Protein AF-A0A2V3HUE5-F1 (afdb_monomer_lite)

Structure (mmCIF, N/CA/C/O backbone):
data_AF-A0A2V3HUE5-F1
#
_entry.id   AF-A0A2V3HUE5-F1
#
loop_
_atom_site.group_PDB
_atom_site.id
_atom_site.type_symbol
_atom_site.label_atom_id
_atom_site.label_alt_id
_atom_site.label_comp_id
_atom_site.label_asym_id
_atom_site.label_entity_id
_atom_site.label_seq_id
_atom_site.pdbx_PDB_ins_code
_atom_site.Cartn_x
_atom_site.Cartn_y
_atom_site.Cartn_z
_atom_site.occupancy
_atom_site.B_iso_or_equiv
_atom_site.auth_seq_id
_atom_site.auth_comp_id
_atom_site.auth_asym_id
_atom_site.auth_atom_id
_atom_site.pdbx_PDB_model_num
ATOM 1 N N . GLU A 1 1 ? 3.127 -24.998 -1.293 1.00 89.69 1 GLU A N 1
ATOM 2 C CA . GLU A 1 1 ? 2.025 -25.864 -1.780 1.00 89.69 1 GLU A CA 1
ATOM 3 C C . GLU A 1 1 ? 0.835 -25.972 -0.810 1.00 89.69 1 GLU A C 1
ATOM 5 O O . GLU A 1 1 ? -0.272 -25.673 -1.248 1.00 89.69 1 GLU A O 1
ATOM 10 N N . PRO A 1 2 ? 0.977 -26.335 0.488 1.00 95.50 2 PRO A N 1
ATOM 11 C CA . PRO A 1 2 ? -0.200 -26.574 1.336 1.00 95.50 2 PRO A CA 1
ATOM 12 C C . PRO A 1 2 ? -1.106 -25.348 1.530 1.00 95.50 2 PRO A C 1
ATOM 14 O O . PRO A 1 2 ? -2.318 -25.515 1.651 1.00 95.50 2 PRO A O 1
ATOM 17 N N . SER A 1 3 ? -0.536 -24.139 1.560 1.00 94.00 3 SER A N 1
ATOM 18 C CA . SER A 1 3 ? -1.304 -22.886 1.607 1.00 94.00 3 SER A CA 1
ATOM 19 C C . SER A 1 3 ? -1.941 -22.574 0.246 1.00 94.00 3 SER A C 1
ATOM 21 O O . SER A 1 3 ? -3.162 -22.628 0.115 1.00 94.00 3 SER A O 1
ATOM 23 N N . ALA A 1 4 ? -1.117 -22.389 -0.792 1.00 92.75 4 ALA A N 1
ATOM 24 C CA . ALA A 1 4 ? -1.554 -21.987 -2.134 1.00 92.75 4 ALA A CA 1
ATOM 25 C C . ALA A 1 4 ? -2.594 -22.909 -2.806 1.00 92.75 4 ALA A C 1
ATOM 27 O O . ALA A 1 4 ? -3.334 -22.466 -3.675 1.00 92.75 4 ALA A O 1
ATOM 28 N N . ARG A 1 5 ? -2.708 -24.184 -2.403 1.00 94.69 5 ARG A N 1
ATOM 29 C CA . ARG A 1 5 ? -3.747 -25.090 -2.937 1.00 94.69 5 ARG A CA 1
ATOM 30 C C . ARG A 1 5 ? -5.156 -24.853 -2.360 1.00 94.69 5 ARG A C 1
ATOM 32 O O . ARG A 1 5 ? -6.100 -25.494 -2.809 1.00 94.69 5 ARG A O 1
ATOM 39 N N . ARG A 1 6 ? -5.289 -24.047 -1.300 1.00 96.12 6 ARG A N 1
ATOM 40 C CA . ARG A 1 6 ? -6.559 -23.784 -0.580 1.00 96.12 6 ARG A CA 1
ATOM 41 C C . ARG A 1 6 ? -6.874 -22.303 -0.432 1.00 96.12 6 ARG A C 1
ATOM 43 O O . ARG A 1 6 ? -8.041 -21.956 -0.296 1.00 96.12 6 ARG A O 1
ATOM 50 N N . THR A 1 7 ? -5.847 -21.469 -0.451 1.00 94.75 7 THR A N 1
ATOM 51 C CA . THR A 1 7 ? -5.956 -20.019 -0.347 1.00 94.75 7 THR A CA 1
ATOM 52 C C . THR A 1 7 ? -5.401 -19.423 -1.635 1.00 94.75 7 THR A C 1
ATOM 54 O O . THR A 1 7 ? -4.320 -19.852 -2.041 1.00 94.75 7 THR A O 1
ATOM 57 N N . PRO A 1 8 ? -6.095 -18.481 -2.295 1.00 93.88 8 PRO A N 1
ATOM 58 C CA . PRO A 1 8 ? -5.522 -17.724 -3.403 1.00 93.88 8 PRO A CA 1
ATOM 59 C C . PRO A 1 8 ? -4.287 -16.939 -2.946 1.00 93.88 8 PRO A C 1
ATOM 61 O O . PRO A 1 8 ? -4.300 -16.348 -1.870 1.00 93.88 8 PRO A O 1
ATOM 64 N N . TRP A 1 9 ? -3.227 -16.947 -3.752 1.00 94.31 9 TRP A N 1
ATOM 65 C CA . TRP A 1 9 ? -2.041 -16.115 -3.542 1.00 94.31 9 TRP A CA 1
ATOM 66 C C . TRP A 1 9 ? -1.940 -15.136 -4.704 1.00 94.31 9 TRP A C 1
ATOM 68 O O . TRP A 1 9 ? -1.940 -15.558 -5.860 1.00 94.31 9 TRP A O 1
ATOM 78 N N . MET A 1 10 ? -1.875 -13.850 -4.372 1.00 95.12 10 MET A N 1
ATOM 79 C CA . MET A 1 10 ? -1.812 -12.739 -5.316 1.00 95.12 10 MET A CA 1
ATOM 80 C C . MET A 1 10 ? -0.442 -12.089 -5.147 1.00 95.12 10 MET A C 1
ATOM 82 O O . MET A 1 10 ? -0.049 -11.793 -4.020 1.00 95.12 10 MET A O 1
ATOM 86 N N . PHE A 1 11 ? 0.302 -11.932 -6.238 1.00 95.12 11 PHE A N 1
ATOM 87 C CA . PHE A 1 11 ? 1.704 -11.517 -6.204 1.00 95.12 11 PHE A CA 1
ATOM 88 C C . PHE A 1 11 ? 1.891 -10.165 -6.888 1.00 95.12 11 PHE A C 1
ATOM 90 O O . PHE A 1 11 ? 1.391 -9.982 -7.997 1.00 95.12 11 PHE A O 1
ATOM 97 N N . ALA A 1 12 ? 2.656 -9.269 -6.270 1.00 96.06 12 ALA A N 1
ATOM 98 C CA . ALA A 1 12 ? 3.269 -8.121 -6.934 1.00 96.06 12 ALA A CA 1
ATOM 99 C C . ALA A 1 12 ? 4.736 -8.478 -7.233 1.00 96.06 12 ALA A C 1
ATOM 101 O O . ALA A 1 12 ? 5.371 -9.098 -6.376 1.00 96.06 12 ALA A O 1
ATOM 102 N N . PRO A 1 13 ? 5.273 -8.166 -8.423 1.00 97.19 13 PRO A N 1
ATOM 103 C CA . PRO A 1 13 ? 6.677 -8.425 -8.721 1.00 97.19 13 PRO A CA 1
ATOM 104 C C . PRO A 1 13 ? 7.576 -7.428 -7.978 1.00 97.19 13 PRO A C 1
ATOM 106 O O . PRO A 1 13 ? 7.261 -6.237 -7.911 1.00 97.19 13 PRO A O 1
ATOM 109 N N . GLY A 1 14 ? 8.704 -7.908 -7.467 1.00 97.94 14 GLY A N 1
ATOM 110 C CA . GLY A 1 14 ? 9.772 -7.104 -6.897 1.00 97.94 14 GLY A CA 1
ATOM 111 C C . GLY A 1 14 ? 11.089 -7.256 -7.650 1.00 97.94 14 GLY A C 1
ATOM 112 O O . GLY A 1 14 ? 11.206 -7.989 -8.632 1.00 97.94 14 GLY A O 1
ATOM 113 N N . ASN A 1 15 ? 12.117 -6.558 -7.170 1.00 97.62 15 ASN A N 1
ATOM 114 C CA . ASN A 1 15 ? 13.428 -6.514 -7.823 1.00 97.62 15 ASN A CA 1
ATOM 115 C C . ASN A 1 15 ? 14.130 -7.887 -7.902 1.00 97.62 15 ASN A C 1
ATOM 117 O O . ASN A 1 15 ? 15.053 -8.060 -8.689 1.00 97.62 15 ASN A O 1
ATOM 121 N N . HIS A 1 16 ? 13.725 -8.862 -7.081 1.00 97.19 16 HIS A N 1
ATOM 122 C CA . HIS A 1 16 ? 14.283 -10.219 -7.108 1.00 97.19 16 HIS A CA 1
ATOM 123 C C . HIS A 1 16 ? 13.587 -11.151 -8.106 1.00 97.19 16 HIS A C 1
ATOM 125 O O . HIS A 1 16 ? 14.118 -12.224 -8.392 1.00 97.19 16 HIS A O 1
ATOM 131 N N . GLU A 1 17 ? 12.443 -10.748 -8.660 1.00 97.75 17 GLU A N 1
ATOM 132 C CA . GLU A 1 17 ? 11.797 -11.454 -9.765 1.00 97.75 17 GLU A CA 1
ATOM 133 C C . GLU A 1 17 ? 12.455 -11.132 -11.117 1.00 97.75 17 GLU A C 1
ATOM 135 O O . GLU A 1 17 ? 12.264 -11.888 -12.069 1.00 97.75 17 GLU A O 1
ATOM 140 N N . GLU A 1 18 ? 13.252 -10.060 -11.203 1.00 97.19 18 GLU A N 1
ATOM 141 C CA . GLU A 1 18 ? 14.102 -9.767 -12.358 1.00 97.19 18 GLU A CA 1
ATOM 142 C C . GLU A 1 18 ? 15.398 -10.593 -12.295 1.00 97.19 18 GLU A C 1
ATOM 144 O O . GLU A 1 18 ? 16.420 -10.203 -11.725 1.00 97.19 18 GLU A O 1
ATOM 149 N N . GLU A 1 19 ? 15.373 -11.786 -12.884 1.00 96.06 19 GLU A N 1
ATOM 150 C CA . GLU A 1 19 ? 16.517 -12.693 -12.878 1.00 96.06 19 GLU A CA 1
ATOM 151 C C . GLU A 1 19 ? 17.537 -12.300 -13.963 1.00 96.06 19 GLU A C 1
ATOM 153 O O . GLU A 1 19 ? 17.197 -12.160 -15.135 1.00 96.06 19 GLU A O 1
ATOM 158 N N . ALA A 1 20 ? 18.825 -12.205 -13.614 1.00 93.06 20 ALA A N 1
ATOM 159 C CA . ALA A 1 20 ? 19.876 -11.625 -14.470 1.00 93.06 20 ALA A CA 1
ATOM 160 C C . ALA A 1 20 ? 19.972 -12.158 -15.921 1.00 93.06 20 ALA A C 1
ATOM 162 O O . ALA A 1 20 ? 20.460 -11.453 -16.802 1.00 93.06 20 ALA A O 1
ATOM 163 N N . LEU A 1 21 ? 19.562 -13.405 -16.180 1.00 94.50 21 LEU A N 1
ATOM 164 C CA . LEU A 1 21 ? 19.580 -14.012 -17.521 1.00 94.50 21 LEU A CA 1
ATOM 165 C C . LEU A 1 21 ? 18.192 -14.170 -18.148 1.00 94.50 21 LEU A C 1
ATOM 167 O O . LEU A 1 21 ? 18.100 -14.479 -19.337 1.00 94.50 21 LEU A O 1
ATOM 171 N N . TRP A 1 22 ? 17.130 -14.022 -17.360 1.00 95.12 22 TRP A N 1
ATOM 172 C CA . TRP A 1 22 ? 15.775 -14.432 -17.732 1.00 95.12 22 TRP A CA 1
ATOM 173 C C . TRP A 1 22 ? 14.726 -13.337 -17.516 1.00 95.12 22 TRP A C 1
ATOM 175 O O . TRP A 1 22 ? 13.567 -13.543 -17.873 1.00 95.12 22 TRP A O 1
ATOM 185 N N . GLY A 1 23 ? 15.121 -12.175 -16.986 1.00 96.25 23 GLY A N 1
ATOM 186 C CA . GLY A 1 23 ? 14.202 -11.115 -16.593 1.00 96.25 23 GLY A CA 1
ATOM 187 C C . GLY A 1 23 ? 13.094 -11.681 -15.710 1.00 96.25 23 GLY A C 1
ATOM 188 O O . GLY A 1 23 ? 13.344 -12.526 -14.854 1.00 96.25 23 GLY A O 1
ATOM 189 N N . PHE A 1 24 ? 11.855 -11.292 -15.995 1.00 97.38 24 PHE A N 1
ATOM 190 C CA . PHE A 1 24 ? 10.674 -11.743 -15.262 1.00 97.38 24 PHE A CA 1
ATOM 191 C C . PHE A 1 24 ? 10.076 -13.073 -15.755 1.00 97.38 24 PHE A C 1
ATOM 193 O O . PHE A 1 24 ? 8.989 -13.458 -15.317 1.00 97.38 24 PHE A O 1
ATOM 200 N N . ALA A 1 25 ? 10.764 -13.830 -16.619 1.00 96.88 25 ALA A N 1
ATOM 201 C CA . ALA A 1 25 ? 10.190 -15.030 -17.236 1.00 96.88 25 ALA A CA 1
ATOM 202 C C . ALA A 1 25 ? 9.703 -16.071 -16.210 1.00 96.88 25 ALA A C 1
ATOM 204 O O . ALA A 1 25 ? 8.687 -16.736 -16.427 1.00 96.88 25 ALA A O 1
ATOM 205 N N . ALA A 1 26 ? 10.401 -16.222 -15.079 1.00 96.88 26 ALA A N 1
ATOM 206 C CA . ALA A 1 26 ? 9.977 -17.121 -14.011 1.00 96.88 26 ALA A CA 1
ATOM 207 C C . ALA A 1 26 ? 8.678 -16.652 -13.335 1.00 96.88 26 ALA A C 1
ATOM 209 O O . ALA A 1 26 ? 7.807 -17.485 -13.071 1.00 96.88 26 ALA A O 1
ATOM 210 N N . TYR A 1 27 ? 8.537 -15.347 -13.089 1.00 96.38 27 TYR A N 1
ATOM 211 C CA . TYR A 1 27 ? 7.326 -14.750 -12.526 1.00 96.38 27 TYR A CA 1
ATOM 212 C C . TYR A 1 27 ? 6.134 -14.970 -13.466 1.00 96.38 27 TYR A C 1
ATOM 214 O O . TYR A 1 27 ? 5.129 -15.565 -13.068 1.00 96.38 27 TYR A O 1
ATOM 222 N N . GLU A 1 28 ? 6.295 -14.605 -14.739 1.00 94.62 28 GLU A N 1
ATOM 223 C CA . GLU A 1 28 ? 5.257 -14.723 -15.769 1.00 94.62 28 GLU A CA 1
ATOM 224 C C . GLU A 1 28 ? 4.809 -16.173 -15.997 1.00 94.62 28 GLU A C 1
ATOM 226 O O . GLU A 1 28 ? 3.627 -16.444 -16.210 1.00 94.62 28 GLU A O 1
ATOM 231 N N . ALA A 1 29 ? 5.738 -17.131 -15.933 1.00 95.38 29 ALA A N 1
ATOM 232 C CA . ALA A 1 29 ? 5.436 -18.538 -16.186 1.00 95.38 29 ALA A CA 1
ATOM 233 C C . ALA A 1 29 ? 4.766 -19.257 -15.003 1.00 95.38 29 ALA A C 1
ATOM 235 O O . ALA A 1 29 ? 4.147 -20.307 -15.199 1.00 95.38 29 ALA A O 1
ATOM 236 N N . ARG A 1 30 ? 4.940 -18.766 -13.769 1.00 94.62 30 ARG A N 1
ATOM 237 C CA . ARG A 1 30 ? 4.568 -19.507 -12.547 1.00 94.62 30 ARG A CA 1
ATOM 238 C C . ARG A 1 30 ? 3.355 -18.940 -11.835 1.00 94.62 30 ARG A C 1
ATOM 240 O O . ARG A 1 30 ? 2.635 -19.712 -11.197 1.00 94.62 30 ARG A O 1
ATOM 247 N N . PHE A 1 31 ? 3.140 -17.632 -11.906 1.00 92.12 31 PHE A N 1
ATOM 248 C CA . PHE A 1 31 ? 2.098 -16.974 -11.133 1.00 92.12 31 PHE A CA 1
ATOM 249 C C . PHE A 1 31 ? 0.913 -16.606 -12.015 1.00 92.12 31 PHE A C 1
ATOM 251 O O . PHE A 1 31 ? 1.038 -15.983 -13.063 1.00 92.12 31 PHE A O 1
ATOM 258 N N . SER A 1 32 ? -0.270 -17.038 -11.584 1.00 89.56 32 SER A N 1
ATOM 259 C CA . SER A 1 32 ? -1.527 -16.616 -12.192 1.00 89.56 32 SER A CA 1
ATOM 260 C C . SER A 1 32 ? -1.984 -15.306 -11.568 1.00 89.56 32 SER A C 1
ATOM 262 O O . SER A 1 32 ? -1.762 -15.066 -10.382 1.00 89.56 32 SER A O 1
ATOM 264 N N . ARG A 1 33 ? -2.686 -14.500 -12.358 1.00 88.75 33 ARG A N 1
ATOM 265 C CA . ARG A 1 33 ? -3.284 -13.238 -11.928 1.00 88.75 33 ARG A CA 1
ATOM 266 C C . ARG A 1 33 ? -4.721 -13.127 -12.448 1.00 88.75 33 ARG A C 1
ATOM 268 O O . ARG A 1 33 ? -5.059 -13.798 -13.427 1.00 88.75 33 ARG A O 1
ATOM 275 N N . PRO A 1 34 ? -5.562 -12.290 -11.832 1.00 87.25 34 PRO A N 1
ATOM 276 C CA . PRO A 1 34 ? -6.828 -11.876 -12.408 1.00 87.25 34 PRO A CA 1
ATOM 277 C C . PRO A 1 34 ? -6.567 -11.135 -13.715 1.00 87.25 34 PRO A C 1
ATOM 279 O O . PRO A 1 34 ? -5.635 -10.332 -13.813 1.00 87.25 34 PRO A O 1
ATOM 282 N N . ASP A 1 35 ? -7.419 -11.374 -14.704 1.00 71.81 35 ASP A N 1
ATOM 283 C CA . ASP A 1 35 ? -7.493 -10.509 -15.874 1.00 71.81 35 ASP A CA 1
ATOM 284 C C . ASP A 1 35 ? -8.260 -9.239 -15.473 1.00 71.81 35 ASP A C 1
ATOM 286 O O . ASP A 1 35 ? -9.458 -9.104 -15.707 1.00 71.81 35 ASP A O 1
ATOM 290 N N . GLY A 1 36 ? -7.582 -8.352 -14.739 1.00 65.44 36 GLY A N 1
ATOM 291 C CA . GLY A 1 36 ? -8.106 -7.064 -14.270 1.00 65.44 36 GLY A CA 1
ATOM 292 C C . GLY A 1 36 ? -8.103 -5.996 -15.365 1.00 65.44 36 GLY A C 1
ATOM 293 O O . GLY A 1 36 ? -7.812 -4.842 -15.089 1.00 65.44 36 GLY A O 1
ATOM 294 N N . GLY A 1 37 ? -8.281 -6.391 -16.631 1.00 73.19 37 GLY A N 1
ATOM 2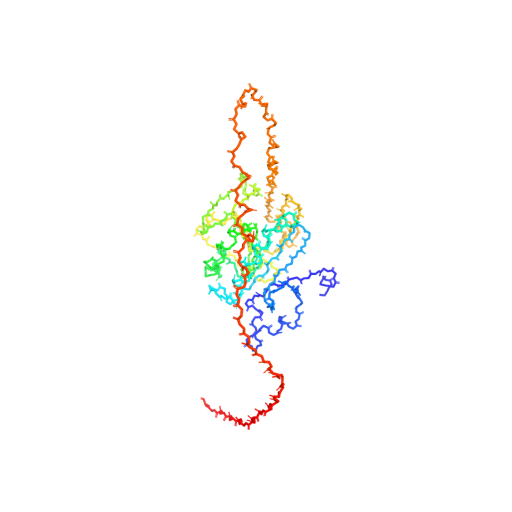95 C CA . GLY A 1 37 ? -8.318 -5.486 -17.785 1.00 73.19 37 GLY A CA 1
ATOM 296 C C . GLY A 1 37 ? -6.988 -4.821 -18.163 1.00 73.19 37 GLY A C 1
ATOM 297 O O . GLY A 1 37 ? -6.903 -4.235 -19.237 1.00 73.19 37 GLY A O 1
ATOM 298 N N . SER A 1 38 ? -5.937 -4.950 -17.345 1.00 88.81 38 SER A N 1
ATOM 299 C CA . SER A 1 38 ? -4.650 -4.272 -17.557 1.00 88.81 38 SER A CA 1
ATOM 300 C C . SER A 1 38 ? -3.871 -4.747 -18.784 1.00 88.81 38 SER A C 1
ATOM 302 O O . SER A 1 38 ? -2.957 -4.066 -19.241 1.00 88.81 38 SER A O 1
ATOM 304 N N . GLY A 1 39 ? -4.134 -5.968 -19.264 1.00 87.31 39 GLY A N 1
ATOM 305 C CA . GLY A 1 39 ? -3.330 -6.618 -20.303 1.00 87.31 39 GLY A CA 1
ATOM 306 C C . GLY A 1 39 ? -1.878 -6.940 -19.900 1.00 87.31 39 GLY A C 1
ATOM 307 O O . GLY A 1 39 ? -1.197 -7.639 -20.645 1.00 87.31 39 GLY A O 1
ATOM 308 N N . SER A 1 40 ? -1.412 -6.530 -18.713 1.00 92.88 40 SER A N 1
ATOM 309 C CA . SER A 1 40 ? -0.008 -6.626 -18.277 1.00 92.88 40 SER A CA 1
ATOM 310 C C . SER A 1 40 ? 0.220 -7.695 -17.212 1.00 92.88 40 SER A C 1
ATOM 312 O O . SER A 1 40 ? -0.497 -7.686 -16.215 1.00 92.88 40 SER A O 1
ATOM 314 N N . PRO A 1 41 ? 1.228 -8.579 -17.338 1.00 93.00 41 PRO A N 1
ATOM 315 C CA . PRO A 1 41 ? 1.536 -9.571 -16.309 1.00 93.00 41 PRO A CA 1
ATOM 316 C C . PRO A 1 41 ? 1.903 -8.973 -14.945 1.00 93.00 41 PRO A C 1
ATOM 318 O O . PRO A 1 41 ? 1.804 -9.687 -13.953 1.00 93.00 41 PRO A O 1
ATOM 321 N N . PHE A 1 42 ? 2.271 -7.692 -14.878 1.00 95.88 42 PHE A N 1
ATOM 322 C CA . PHE A 1 42 ? 2.938 -7.096 -13.717 1.00 95.88 42 PHE A CA 1
ATOM 323 C C . PHE A 1 42 ? 2.048 -6.211 -12.840 1.00 95.88 42 PHE A C 1
ATOM 325 O O . PHE A 1 42 ? 2.400 -5.950 -11.692 1.00 95.88 42 PHE A O 1
ATOM 332 N N . TRP A 1 43 ? 0.901 -5.762 -13.351 1.00 96.62 43 TRP A N 1
ATOM 333 C CA . TRP A 1 43 ? -0.064 -4.952 -12.605 1.00 96.62 43 TRP A CA 1
ATOM 334 C C . TRP A 1 43 ? -1.492 -5.366 -12.951 1.00 96.62 43 TRP A C 1
ATOM 336 O O . TRP A 1 43 ? -1.792 -5.743 -14.086 1.00 96.62 43 TRP A O 1
ATOM 346 N N . TYR A 1 44 ? -2.368 -5.376 -11.954 1.00 97.44 44 TYR A N 1
ATOM 347 C CA . TYR A 1 44 ? -3.744 -5.866 -12.069 1.00 97.44 44 TYR A CA 1
ATOM 348 C C . TYR A 1 44 ? -4.572 -5.432 -10.858 1.00 97.44 44 TYR A C 1
ATOM 350 O O . TYR A 1 44 ? -4.029 -5.064 -9.819 1.00 97.44 44 TYR A O 1
ATOM 358 N N . SER A 1 45 ? -5.892 -5.555 -10.959 1.00 97.56 45 SER A N 1
ATOM 359 C CA . SER A 1 45 ? -6.814 -5.346 -9.846 1.00 97.56 45 SER A CA 1
ATOM 360 C C . SER A 1 45 ? -7.720 -6.555 -9.620 1.00 97.56 45 SER A C 1
ATOM 362 O O . SER A 1 45 ? -7.843 -7.446 -10.468 1.00 97.56 45 SER A O 1
ATOM 364 N N . PHE A 1 46 ? -8.332 -6.616 -8.440 1.00 96.44 46 PHE A N 1
ATOM 365 C CA . PHE A 1 46 ? -9.409 -7.550 -8.128 1.00 96.44 46 PHE A CA 1
ATOM 366 C C . PHE A 1 46 ? -10.220 -7.082 -6.923 1.00 96.44 46 PHE A C 1
ATOM 368 O O . PHE A 1 46 ? -9.732 -6.357 -6.057 1.00 96.44 46 PHE A O 1
ATOM 375 N N . HIS A 1 47 ? -11.450 -7.579 -6.821 1.00 96.19 47 HIS A N 1
ATOM 376 C CA . HIS A 1 47 ? -12.280 -7.379 -5.640 1.00 96.19 47 HIS A CA 1
ATOM 377 C C . HIS A 1 47 ? -12.282 -8.621 -4.752 1.00 96.19 47 HIS A C 1
ATOM 379 O O . HIS A 1 47 ? -12.399 -9.754 -5.231 1.00 96.19 47 HIS A O 1
ATOM 385 N N . HIS A 1 48 ? -12.232 -8.412 -3.441 1.00 95.88 48 HIS A N 1
ATOM 386 C CA . HIS A 1 48 ? -12.498 -9.448 -2.453 1.00 95.88 48 HIS A CA 1
ATOM 387 C C . HIS A 1 48 ? -13.327 -8.870 -1.306 1.00 95.88 48 HIS A C 1
ATOM 389 O O . HIS A 1 48 ? -12.853 -8.046 -0.526 1.00 95.88 48 HIS A O 1
ATOM 395 N N . GLY A 1 49 ? -14.592 -9.291 -1.211 1.00 96.31 49 GLY A N 1
ATOM 396 C CA . GLY A 1 49 ? -15.515 -8.759 -0.209 1.00 96.31 49 GLY A CA 1
ATOM 397 C C . GLY A 1 49 ? -15.664 -7.233 -0.335 1.00 96.31 49 GLY A C 1
ATOM 398 O O . GLY A 1 49 ? -15.976 -6.761 -1.427 1.00 96.31 49 GLY A O 1
ATOM 399 N N . PRO A 1 50 ? -15.463 -6.450 0.740 1.00 97.31 50 PRO A N 1
ATOM 400 C CA . PRO A 1 50 ? -15.608 -4.994 0.720 1.00 97.31 50 PRO A CA 1
ATOM 401 C C . PRO A 1 50 ? -14.379 -4.248 0.165 1.00 97.31 50 PRO A C 1
ATOM 403 O O . PRO A 1 50 ? -14.334 -3.023 0.272 1.00 97.31 50 PRO A O 1
ATOM 406 N N . VAL A 1 51 ? -13.386 -4.952 -0.387 1.00 98.38 51 VAL A N 1
ATOM 407 C CA . VAL A 1 51 ? -12.099 -4.366 -0.782 1.00 98.38 51 VAL A CA 1
ATOM 408 C C . VAL A 1 51 ? -11.859 -4.497 -2.282 1.00 98.38 51 VAL A C 1
ATOM 410 O O . VAL A 1 51 ? -12.030 -5.578 -2.851 1.00 98.38 51 VAL A O 1
ATOM 413 N N . THR A 1 52 ? -11.408 -3.409 -2.897 1.00 98.25 52 THR A N 1
ATOM 414 C CA . THR A 1 52 ? -10.734 -3.386 -4.196 1.00 98.25 52 THR A CA 1
ATOM 415 C C . THR A 1 52 ? -9.231 -3.347 -3.960 1.00 98.25 52 THR A C 1
ATOM 417 O O . THR A 1 52 ? -8.718 -2.405 -3.358 1.00 98.25 52 THR A O 1
ATOM 420 N N . PHE A 1 53 ? -8.530 -4.376 -4.423 1.00 98.38 53 PHE A N 1
ATOM 421 C CA . PHE A 1 53 ? -7.075 -4.444 -4.415 1.00 98.38 53 PHE A CA 1
ATOM 422 C C . PHE A 1 53 ? -6.538 -4.063 -5.789 1.00 98.38 53 PHE A C 1
ATOM 424 O O . PHE A 1 53 ? -7.039 -4.555 -6.801 1.00 98.38 53 PHE A O 1
ATOM 431 N N . ILE A 1 54 ? -5.501 -3.234 -5.817 1.00 98.50 54 ILE A N 1
ATOM 432 C CA . ILE A 1 54 ? -4.800 -2.817 -7.033 1.00 98.50 54 ILE A CA 1
ATOM 433 C C . ILE A 1 54 ? -3.310 -3.075 -6.815 1.00 98.50 54 ILE A C 1
ATOM 435 O O . ILE A 1 54 ? -2.684 -2.459 -5.959 1.00 98.50 54 ILE A O 1
ATOM 439 N N . SER A 1 55 ? -2.745 -4.016 -7.563 1.00 98.06 55 SER A N 1
ATOM 440 C CA . SER A 1 55 ? -1.318 -4.330 -7.547 1.00 98.06 55 SER A CA 1
ATOM 441 C C . SER A 1 55 ? -0.613 -3.564 -8.658 1.00 98.06 55 SER A C 1
ATOM 443 O O . SER A 1 55 ? -1.002 -3.685 -9.820 1.00 98.06 55 SER A O 1
ATOM 445 N N . ILE A 1 56 ? 0.452 -2.847 -8.308 1.00 98.25 56 ILE A N 1
ATOM 446 C CA . ILE A 1 56 ? 1.358 -2.160 -9.237 1.00 98.25 56 ILE A CA 1
ATOM 447 C C . ILE A 1 56 ? 2.757 -2.793 -9.185 1.00 98.25 56 ILE A C 1
ATOM 449 O O . ILE A 1 56 ? 3.074 -3.559 -8.273 1.00 98.25 56 ILE A O 1
ATOM 453 N N . SER A 1 57 ? 3.604 -2.470 -10.157 1.00 98.00 57 SER A N 1
ATOM 454 C CA . SER A 1 57 ? 5.009 -2.865 -10.209 1.00 98.00 57 SER A CA 1
ATOM 455 C C . SER A 1 57 ? 5.928 -1.655 -10.059 1.00 98.00 57 SER A C 1
ATOM 457 O O . SER A 1 57 ? 5.928 -0.750 -10.892 1.00 98.00 57 SER A O 1
ATOM 459 N N . SER A 1 58 ? 6.785 -1.700 -9.037 1.00 98.12 58 SER A N 1
ATOM 460 C CA . SER A 1 58 ? 7.885 -0.747 -8.823 1.00 98.12 58 SER A CA 1
ATOM 461 C C . SER A 1 58 ? 9.141 -1.052 -9.651 1.00 98.12 58 SER A C 1
ATOM 463 O O . SER A 1 58 ? 10.166 -0.393 -9.485 1.00 98.12 58 SER A O 1
ATOM 465 N N . GLU A 1 59 ? 9.088 -2.075 -10.507 1.00 97.81 59 GLU A N 1
ATOM 466 C CA . GLU A 1 59 ? 10.209 -2.509 -11.355 1.00 97.81 59 GLU A CA 1
ATOM 467 C C . GLU A 1 59 ? 9.984 -2.181 -12.840 1.00 97.81 59 GLU A C 1
ATOM 469 O O . GLU A 1 59 ? 10.843 -2.436 -13.677 1.00 97.81 59 GLU A O 1
ATOM 474 N N . HIS A 1 60 ? 8.823 -1.616 -13.172 1.00 97.38 60 HIS A N 1
ATOM 475 C CA . HIS A 1 60 ? 8.450 -1.200 -14.522 1.00 97.38 60 HIS A CA 1
ATOM 476 C C . HIS A 1 60 ? 8.151 0.298 -14.544 1.00 97.38 60 HIS A C 1
ATOM 478 O O . HIS A 1 60 ? 7.953 0.908 -13.497 1.00 97.38 60 HIS A O 1
ATOM 484 N N . GLU A 1 61 ? 8.104 0.898 -15.735 1.00 96.31 61 GLU A N 1
ATOM 485 C CA . GLU A 1 61 ? 7.872 2.336 -15.879 1.00 96.31 61 GLU A CA 1
ATOM 486 C C . GLU A 1 61 ? 6.567 2.782 -15.200 1.00 96.31 61 GLU A C 1
ATOM 488 O O . GLU A 1 61 ? 5.504 2.191 -15.394 1.00 96.31 61 GLU A O 1
ATOM 493 N N . TYR A 1 62 ? 6.674 3.847 -14.409 1.00 95.38 62 TYR A N 1
ATOM 494 C CA . TYR A 1 62 ? 5.575 4.542 -13.732 1.00 95.38 62 TYR A CA 1
ATOM 495 C C . TYR A 1 62 ? 5.636 6.055 -13.988 1.00 95.38 62 TYR A C 1
ATOM 497 O O . TYR A 1 62 ? 5.089 6.845 -13.230 1.00 95.38 62 TYR A O 1
ATOM 505 N N . THR A 1 63 ? 6.327 6.482 -15.047 1.00 93.38 63 THR A N 1
ATOM 506 C CA . THR A 1 63 ? 6.387 7.888 -15.464 1.00 93.38 63 THR A CA 1
ATOM 507 C C . THR A 1 63 ? 5.098 8.321 -16.161 1.00 93.38 63 THR A C 1
ATOM 509 O O . THR A 1 63 ? 4.341 7.480 -16.655 1.00 93.38 63 THR A O 1
ATOM 512 N N . ASP A 1 64 ? 4.880 9.631 -16.273 1.00 91.56 64 ASP A N 1
ATOM 513 C CA . ASP A 1 64 ? 3.782 10.210 -17.055 1.00 91.56 64 ASP A CA 1
ATOM 514 C C . ASP A 1 64 ? 3.706 9.609 -18.469 1.00 91.56 64 ASP A C 1
ATOM 516 O O . ASP A 1 64 ? 4.700 9.564 -19.198 1.00 91.56 64 ASP A O 1
ATOM 520 N N . GLY A 1 65 ? 2.516 9.133 -18.848 1.00 93.25 65 GLY A N 1
ATOM 521 C CA . GLY A 1 65 ? 2.259 8.472 -20.134 1.00 93.25 65 GLY A CA 1
ATOM 522 C C . GLY A 1 65 ? 2.730 7.015 -20.227 1.00 93.25 65 GLY A C 1
ATOM 523 O O . GLY A 1 65 ? 2.633 6.410 -21.293 1.00 93.25 65 GLY A O 1
ATOM 524 N N . SER A 1 66 ? 3.262 6.434 -19.145 1.00 97.31 66 SER A N 1
ATOM 525 C CA . SER A 1 66 ? 3.544 4.996 -19.109 1.00 97.31 66 SER A CA 1
ATOM 526 C C . SER A 1 66 ? 2.235 4.191 -19.080 1.00 97.31 66 SER A C 1
ATOM 528 O O . SER A 1 66 ? 1.277 4.604 -18.417 1.00 97.31 66 SER A O 1
ATOM 530 N N . PRO A 1 67 ? 2.186 3.002 -19.715 1.00 97.19 67 PRO A N 1
ATOM 531 C CA . PRO A 1 67 ? 0.985 2.164 -19.712 1.00 97.19 67 PRO A CA 1
ATOM 532 C C . PRO A 1 67 ? 0.477 1.815 -18.310 1.00 97.19 67 PRO A C 1
ATOM 534 O O . PRO A 1 67 ? -0.723 1.662 -18.104 1.00 97.19 67 PRO A O 1
ATOM 537 N N . GLN A 1 68 ? 1.386 1.674 -17.343 1.00 97.44 68 GLN A N 1
ATOM 538 C CA . GLN A 1 68 ? 1.033 1.395 -15.956 1.00 97.44 68 GLN A CA 1
ATOM 539 C C . GLN A 1 68 ? 0.382 2.603 -15.280 1.00 97.44 68 GLN A C 1
ATOM 541 O O . GLN A 1 68 ? -0.624 2.423 -14.601 1.00 97.44 68 GLN A O 1
ATOM 546 N N . LEU A 1 69 ? 0.940 3.809 -15.438 1.00 97.69 69 LEU A N 1
ATOM 547 C CA . LEU A 1 69 ? 0.413 4.991 -14.756 1.00 97.69 69 LEU A CA 1
ATOM 548 C C . LEU A 1 69 ? -0.955 5.400 -15.318 1.00 97.69 69 LEU A C 1
ATOM 550 O O . LEU A 1 69 ? -1.859 5.705 -14.544 1.00 97.69 69 LEU A O 1
ATOM 554 N N . GLU A 1 70 ? -1.131 5.332 -16.642 1.00 97.00 70 GLU A N 1
ATOM 555 C CA . GLU A 1 70 ? -2.428 5.570 -17.294 1.00 97.00 70 GLU A CA 1
ATOM 556 C C . GLU A 1 70 ? -3.482 4.560 -16.822 1.00 97.00 70 GLU A C 1
ATOM 558 O O . GLU A 1 70 ? -4.574 4.944 -16.406 1.00 97.00 70 GLU A O 1
ATOM 563 N N . TRP A 1 71 ? -3.133 3.268 -16.808 1.00 97.81 71 TRP A N 1
ATOM 564 C CA . TRP A 1 71 ? -4.024 2.226 -16.296 1.00 97.81 71 TRP A CA 1
ATOM 565 C C . TRP A 1 71 ? -4.355 2.419 -14.811 1.00 97.81 71 TRP A C 1
ATOM 567 O O . TRP A 1 71 ? -5.499 2.217 -14.410 1.00 97.81 71 TRP A O 1
ATOM 577 N N . LEU A 1 72 ? -3.378 2.809 -13.988 1.00 98.19 72 LEU A N 1
ATOM 578 C CA . LEU A 1 72 ? -3.575 3.005 -12.554 1.00 98.19 72 LEU A CA 1
ATOM 579 C C . LEU A 1 72 ? -4.579 4.128 -12.271 1.00 98.19 72 LEU A C 1
ATOM 581 O O . LEU A 1 72 ? -5.441 3.953 -11.413 1.00 98.19 72 LEU A O 1
ATOM 585 N N . ASP A 1 73 ? -4.491 5.254 -12.984 1.00 98.25 73 ASP A N 1
ATOM 586 C CA . ASP A 1 73 ? -5.444 6.364 -12.851 1.00 98.25 73 ASP A CA 1
ATOM 587 C C . ASP A 1 73 ? -6.876 5.918 -13.199 1.00 98.25 73 ASP A C 1
ATOM 589 O O . ASP A 1 73 ? -7.815 6.131 -12.425 1.00 98.25 73 ASP A O 1
ATOM 593 N N . GLU A 1 74 ? -7.044 5.209 -14.320 1.00 97.56 74 GLU A N 1
ATOM 594 C CA . GLU A 1 74 ? -8.342 4.664 -14.741 1.00 97.56 74 GLU A CA 1
ATOM 595 C C . GLU A 1 74 ? -8.907 3.658 -13.728 1.00 97.56 74 GLU A C 1
ATOM 597 O O . GLU A 1 74 ? -10.078 3.741 -13.340 1.00 97.56 74 GLU A O 1
ATOM 602 N N . GLU A 1 75 ? -8.081 2.725 -13.261 1.00 98.06 75 GLU A N 1
ATOM 603 C CA . GLU A 1 75 ? -8.492 1.680 -12.325 1.00 98.06 75 GLU A CA 1
ATOM 604 C C . GLU A 1 75 ? -8.856 2.260 -10.953 1.00 98.06 75 GLU A C 1
ATOM 606 O O . GLU A 1 75 ? -9.848 1.857 -10.340 1.00 98.06 75 GLU A O 1
ATOM 611 N N . LEU A 1 76 ? -8.111 3.261 -10.479 1.00 98.56 76 LEU A N 1
ATOM 612 C CA . LEU A 1 76 ? -8.428 3.982 -9.249 1.00 98.56 76 LEU A CA 1
ATOM 613 C C . LEU A 1 76 ? -9.739 4.766 -9.366 1.00 98.56 76 LEU A C 1
ATOM 615 O O . LEU A 1 76 ? -10.541 4.753 -8.426 1.00 98.56 76 LEU A O 1
ATOM 619 N N . ALA A 1 77 ? -10.010 5.384 -10.518 1.00 98.38 77 ALA A N 1
ATOM 620 C CA . ALA A 1 77 ? -11.282 6.054 -10.772 1.00 98.38 77 ALA A CA 1
ATOM 621 C C . ALA A 1 77 ? -12.463 5.068 -10.721 1.00 98.38 77 ALA A C 1
ATOM 623 O O . ALA A 1 77 ? -13.497 5.359 -10.104 1.00 98.38 77 ALA A O 1
ATOM 624 N N . LEU A 1 78 ? -12.308 3.880 -11.318 1.00 97.50 78 LEU A N 1
ATOM 625 C CA . LEU A 1 78 ? -13.299 2.801 -11.257 1.00 97.50 78 LEU A CA 1
ATOM 626 C C . LEU A 1 78 ? -13.495 2.295 -9.823 1.00 97.50 78 LEU A C 1
ATOM 628 O O . LEU A 1 78 ? -14.635 2.170 -9.361 1.00 97.50 78 LEU A O 1
ATOM 632 N N . ALA A 1 79 ? -12.404 2.067 -9.093 1.00 97.06 79 ALA A N 1
ATOM 633 C CA . ALA A 1 79 ? -12.438 1.643 -7.699 1.00 97.06 79 ALA A CA 1
ATOM 634 C C . ALA A 1 79 ? -13.191 2.662 -6.833 1.00 97.06 79 ALA A C 1
ATOM 636 O O . ALA A 1 79 ? -14.101 2.286 -6.087 1.00 97.06 79 ALA A O 1
ATOM 637 N N . ASN A 1 80 ? -12.896 3.953 -6.998 1.00 95.94 80 ASN A N 1
ATOM 638 C CA . ASN A 1 80 ? -13.548 5.033 -6.266 1.00 95.94 80 ASN A CA 1
ATOM 639 C C . ASN A 1 80 ? -15.052 5.134 -6.590 1.00 95.94 80 ASN A C 1
ATOM 641 O O . ASN A 1 80 ? -15.882 5.279 -5.690 1.00 95.94 80 ASN A O 1
ATOM 645 N N . ALA A 1 81 ? -15.434 4.961 -7.859 1.00 96.25 81 ALA A N 1
ATOM 646 C CA . ALA A 1 81 ? -16.838 4.898 -8.270 1.00 96.25 81 ALA A CA 1
ATOM 647 C C . ALA A 1 81 ? -17.576 3.660 -7.719 1.00 96.25 81 ALA A C 1
ATOM 649 O O . ALA A 1 81 ? -18.796 3.686 -7.551 1.00 96.25 81 ALA A O 1
ATOM 650 N N . SER A 1 82 ? -16.850 2.583 -7.402 1.00 95.38 82 SER A N 1
ATOM 651 C CA . SER A 1 82 ? -17.401 1.315 -6.905 1.00 95.38 82 SER A CA 1
ATOM 652 C C . SER A 1 82 ? -17.543 1.224 -5.378 1.00 95.38 82 SER A C 1
ATOM 654 O O . SER A 1 82 ? -17.967 0.184 -4.868 1.00 95.38 82 SER A O 1
ATOM 656 N N . ARG A 1 83 ? -17.255 2.299 -4.626 1.00 94.38 83 ARG A N 1
ATOM 657 C CA . ARG A 1 83 ? -17.224 2.285 -3.147 1.00 94.38 83 ARG A CA 1
ATOM 658 C C . ARG A 1 83 ? -18.540 1.917 -2.458 1.00 94.38 83 ARG A C 1
ATOM 660 O O . ARG A 1 83 ? -18.537 1.538 -1.288 1.00 94.38 83 ARG A O 1
ATOM 667 N N . GLU A 1 84 ? -19.672 1.977 -3.159 1.00 93.88 84 GLU A N 1
ATOM 668 C CA . GLU A 1 84 ? -20.929 1.422 -2.643 1.00 93.88 84 GLU A CA 1
ATOM 669 C C . GLU A 1 84 ? -20.852 -0.110 -2.487 1.00 93.88 84 GLU A C 1
ATOM 671 O O . GLU A 1 84 ? -21.351 -0.657 -1.501 1.00 93.88 84 GLU A O 1
ATOM 676 N N . ALA A 1 85 ? -20.194 -0.812 -3.409 1.00 95.62 85 ALA A N 1
ATOM 677 C CA . ALA A 1 85 ? -19.987 -2.259 -3.350 1.00 95.62 85 ALA A CA 1
ATOM 678 C C . ALA A 1 85 ? -18.705 -2.628 -2.586 1.00 95.62 85 ALA A C 1
ATOM 680 O O . ALA A 1 85 ? -18.745 -3.493 -1.708 1.00 95.62 85 ALA A O 1
ATOM 681 N N . HIS A 1 86 ? -17.606 -1.932 -2.882 1.00 96.81 86 HIS A N 1
ATOM 682 C CA . HIS A 1 86 ? -16.265 -2.197 -2.363 1.00 96.81 86 HIS A CA 1
ATOM 683 C C . HIS A 1 86 ? -15.706 -0.923 -1.724 1.00 96.81 86 HIS A C 1
ATOM 685 O O . HIS A 1 86 ? -14.974 -0.182 -2.378 1.00 96.81 86 HIS A O 1
ATOM 691 N N . PRO A 1 87 ? -16.109 -0.588 -0.485 1.00 96.12 87 PRO A N 1
ATOM 692 C CA . PRO A 1 87 ? -15.725 0.674 0.125 1.00 96.12 87 PRO A CA 1
ATOM 693 C C . PRO A 1 87 ? -14.211 0.858 0.174 1.00 96.12 87 PRO A C 1
ATOM 695 O O . PRO A 1 87 ? -13.755 1.958 -0.111 1.00 96.12 87 PRO A O 1
ATOM 698 N N . TRP A 1 88 ? -13.426 -0.164 0.491 1.00 97.94 88 TRP A N 1
ATOM 699 C CA . TRP A 1 88 ? -11.991 0.002 0.720 1.00 97.94 88 TRP A CA 1
ATOM 700 C C . TRP A 1 88 ? -11.180 -0.146 -0.560 1.00 97.94 88 TRP A C 1
ATOM 702 O O . TRP A 1 88 ? -11.391 -1.094 -1.314 1.00 97.94 88 TRP A O 1
ATOM 712 N N . VAL A 1 89 ? -10.224 0.754 -0.775 1.00 98.50 89 VAL A N 1
ATOM 713 C CA . VAL A 1 89 ? -9.264 0.673 -1.884 1.00 98.50 89 VAL A CA 1
ATOM 714 C C . VAL A 1 89 ? -7.864 0.520 -1.309 1.00 98.50 89 VAL A C 1
ATOM 716 O O . VAL A 1 89 ? -7.397 1.394 -0.576 1.00 98.50 89 VAL A O 1
ATOM 719 N N . ILE A 1 90 ? -7.211 -0.595 -1.640 1.00 98.81 90 ILE A N 1
ATOM 720 C CA . ILE A 1 90 ? -5.862 -0.931 -1.182 1.00 98.81 90 ILE A CA 1
ATOM 721 C C . ILE A 1 90 ? -4.937 -1.059 -2.388 1.00 98.81 90 ILE A C 1
ATOM 723 O O . ILE A 1 90 ? -5.201 -1.857 -3.291 1.00 98.81 90 ILE A O 1
ATOM 727 N N . VAL A 1 91 ? -3.836 -0.312 -2.375 1.00 98.81 91 VAL A N 1
ATOM 728 C CA . VAL A 1 91 ? -2.764 -0.434 -3.371 1.00 98.81 91 VAL A CA 1
ATOM 729 C C . VAL A 1 91 ? -1.634 -1.295 -2.814 1.00 98.81 91 VAL A C 1
ATOM 731 O O . VAL A 1 91 ? -1.277 -1.178 -1.646 1.00 98.81 91 VAL A O 1
ATOM 734 N N . LEU A 1 92 ? -1.090 -2.184 -3.640 1.00 98.00 92 LEU A N 1
ATOM 735 C CA . LEU A 1 92 ? 0.010 -3.086 -3.303 1.00 98.00 92 LEU A CA 1
ATOM 736 C C . LEU A 1 92 ? 1.172 -2.864 -4.278 1.00 98.00 92 LEU A C 1
ATOM 738 O O . LEU A 1 92 ? 0.947 -2.773 -5.484 1.00 98.00 92 LEU A O 1
ATOM 742 N N . GLY A 1 93 ? 2.404 -2.851 -3.781 1.00 98.31 93 GLY A N 1
ATOM 743 C CA . GLY A 1 93 ? 3.616 -2.823 -4.602 1.00 98.31 93 GLY A CA 1
ATOM 744 C C . GLY A 1 93 ? 4.825 -3.357 -3.839 1.00 98.31 93 GLY A C 1
ATOM 745 O O . GLY A 1 93 ? 4.707 -3.745 -2.679 1.00 98.31 93 GLY A O 1
ATOM 746 N N . HIS A 1 94 ? 5.992 -3.408 -4.482 1.00 98.69 94 HIS A N 1
ATOM 747 C CA . HIS A 1 94 ? 7.202 -3.922 -3.833 1.00 98.69 94 HIS A CA 1
ATOM 748 C C . HIS A 1 94 ? 8.002 -2.823 -3.128 1.00 98.69 94 HIS A C 1
ATOM 750 O O . HIS A 1 94 ? 8.094 -2.864 -1.905 1.00 98.69 94 HIS A O 1
ATOM 756 N N . LYS A 1 95 ? 8.537 -1.827 -3.846 1.00 98.69 95 LYS A N 1
ATOM 757 C CA . LYS A 1 95 ? 9.320 -0.735 -3.231 1.00 98.69 95 LYS A CA 1
ATOM 758 C C . LYS A 1 95 ? 8.424 0.306 -2.546 1.00 98.69 95 LYS A C 1
ATOM 760 O O . LYS A 1 95 ? 7.447 0.741 -3.160 1.00 98.69 95 LYS A O 1
ATOM 765 N N . PRO A 1 96 ? 8.734 0.727 -1.308 1.00 98.62 96 PRO A N 1
ATOM 766 C CA . PRO A 1 96 ? 7.887 1.638 -0.552 1.00 98.62 96 PRO A CA 1
ATOM 767 C C . PRO A 1 96 ? 8.051 3.098 -0.977 1.00 98.62 96 PRO A C 1
ATOM 769 O O . PRO A 1 96 ? 9.163 3.585 -1.135 1.00 98.62 96 PRO A O 1
ATOM 772 N N . MET A 1 97 ? 6.943 3.839 -1.064 1.00 98.56 97 MET A N 1
ATOM 773 C CA . MET A 1 97 ? 6.985 5.306 -1.225 1.00 98.56 97 MET A CA 1
ATOM 774 C C . MET A 1 97 ? 7.389 6.033 0.070 1.00 98.56 97 MET A C 1
ATOM 776 O O . MET A 1 97 ? 7.839 7.175 0.024 1.00 98.56 97 MET A O 1
ATOM 780 N N . TYR A 1 98 ? 7.218 5.363 1.214 1.00 98.75 98 TYR A N 1
ATOM 781 C CA . TYR A 1 98 ? 7.581 5.840 2.544 1.00 98.75 98 TYR A CA 1
ATOM 782 C C . TYR A 1 98 ? 8.253 4.712 3.320 1.00 98.75 98 TYR A C 1
ATOM 784 O O . TYR A 1 98 ? 7.620 3.698 3.610 1.00 98.75 98 TYR A O 1
ATOM 792 N N . SER A 1 99 ? 9.523 4.907 3.641 1.00 98.44 99 SER A N 1
ATOM 793 C CA . SER A 1 99 ? 10.323 4.059 4.517 1.00 98.44 99 SER A CA 1
ATOM 794 C C . SER A 1 99 ? 11.445 4.892 5.122 1.00 98.44 99 SER A C 1
ATOM 796 O O . SER A 1 99 ? 12.089 5.675 4.412 1.00 98.44 99 SER A O 1
ATOM 798 N N . SER A 1 100 ? 11.637 4.750 6.431 1.00 98.25 100 SER A N 1
ATOM 799 C CA . SER A 1 100 ? 12.719 5.376 7.191 1.00 98.25 100 SER A CA 1
ATOM 800 C C . SER A 1 100 ? 13.881 4.414 7.399 1.00 98.25 100 SER A C 1
ATOM 802 O O . SER A 1 100 ? 14.768 4.690 8.200 1.00 98.25 100 SER A O 1
ATOM 804 N N . ASN A 1 101 ? 13.879 3.264 6.720 1.00 96.69 101 ASN A N 1
ATOM 805 C CA . ASN A 1 101 ? 15.005 2.351 6.745 1.00 96.69 101 ASN A CA 1
ATOM 806 C C . ASN A 1 101 ? 16.197 2.953 5.992 1.00 96.69 101 ASN A C 1
ATOM 808 O O . ASN A 1 101 ? 16.053 3.433 4.870 1.00 96.69 101 ASN A O 1
ATOM 812 N N . SER A 1 102 ? 17.389 2.894 6.579 1.00 93.25 102 SER A N 1
ATOM 813 C CA . SER A 1 102 ? 18.581 3.491 5.969 1.00 93.25 102 SER A CA 1
ATOM 814 C C . SER A 1 102 ? 19.275 2.572 4.949 1.00 93.25 102 SER A C 1
ATOM 816 O O . SER A 1 102 ? 20.262 2.988 4.340 1.00 93.25 102 SER A O 1
ATOM 818 N N . TYR A 1 103 ? 18.804 1.329 4.762 1.00 92.44 103 TYR A N 1
ATOM 819 C CA . TYR A 1 103 ? 19.366 0.390 3.787 1.00 92.44 103 TYR A CA 1
ATOM 820 C C . TYR A 1 103 ? 18.871 0.666 2.359 1.00 92.44 103 TYR A C 1
ATOM 822 O O . TYR A 1 103 ? 19.701 0.949 1.494 1.00 92.44 103 TYR A O 1
ATOM 830 N N . HIS A 1 104 ? 17.551 0.623 2.113 1.00 94.75 104 HIS A N 1
ATOM 831 C CA . HIS A 1 104 ? 16.962 1.073 0.838 1.00 94.75 104 HIS A CA 1
ATOM 832 C C . HIS A 1 104 ? 16.173 2.372 1.003 1.00 94.75 104 HIS A C 1
ATOM 834 O O . HIS A 1 104 ? 16.454 3.340 0.296 1.00 94.75 104 HIS A O 1
ATOM 840 N N . GLY A 1 105 ? 15.228 2.409 1.946 1.00 96.56 105 GLY A N 1
ATOM 841 C CA . GLY A 1 105 ? 14.441 3.600 2.254 1.00 96.56 105 GLY A CA 1
ATOM 842 C C . GLY A 1 105 ? 13.361 3.908 1.214 1.00 96.56 105 GLY A C 1
ATOM 843 O O . GLY A 1 105 ? 12.889 3.041 0.479 1.00 96.56 105 GLY A O 1
ATOM 844 N N . SER A 1 106 ? 12.916 5.164 1.188 1.00 98.12 106 SER A N 1
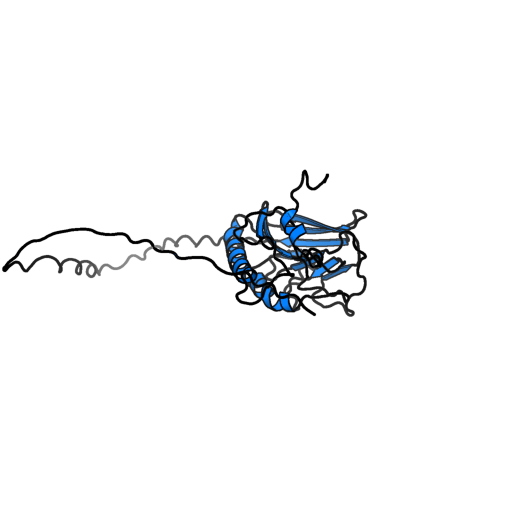ATOM 845 C CA . SER A 1 106 ? 11.810 5.603 0.326 1.00 98.12 106 SER A CA 1
ATOM 846 C C . SER A 1 106 ? 12.196 5.647 -1.162 1.00 98.12 106 SER A C 1
ATOM 848 O O . SER A 1 106 ? 13.148 6.328 -1.546 1.00 98.12 106 SER A O 1
ATOM 850 N N . GLU A 1 107 ? 11.388 5.032 -2.028 1.00 98.12 107 GLU A N 1
ATOM 851 C CA . GLU A 1 107 ? 11.444 5.201 -3.485 1.00 98.12 107 GLU A CA 1
ATOM 852 C C . GLU A 1 107 ? 10.776 6.530 -3.877 1.00 98.12 107 GLU A C 1
ATOM 854 O O . GLU A 1 107 ? 9.596 6.600 -4.239 1.00 98.12 107 GLU A O 1
ATOM 859 N N . VAL A 1 108 ? 11.539 7.620 -3.763 1.00 97.88 108 VAL A N 1
ATOM 860 C CA . VAL A 1 108 ? 11.047 8.994 -3.971 1.00 97.88 108 VAL A CA 1
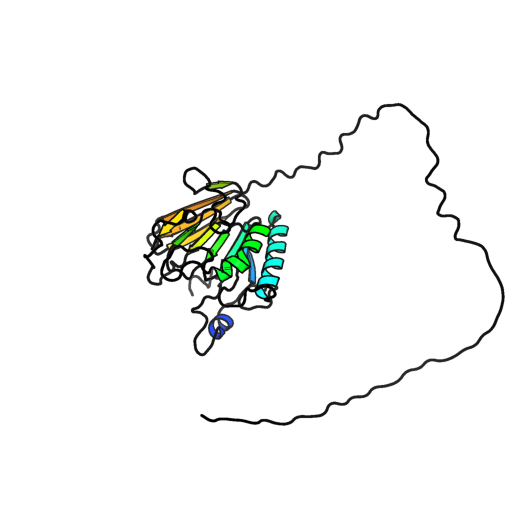ATOM 861 C C . VAL A 1 108 ? 10.495 9.199 -5.383 1.00 97.88 108 VAL A C 1
ATOM 863 O O . VAL A 1 108 ? 9.472 9.856 -5.541 1.00 97.88 108 VAL A O 1
ATOM 866 N N . ALA A 1 109 ? 11.104 8.591 -6.407 1.00 97.81 109 ALA A N 1
ATOM 867 C CA . ALA A 1 109 ? 10.624 8.729 -7.782 1.00 97.81 109 ALA A CA 1
ATOM 868 C C . ALA A 1 109 ? 9.238 8.092 -7.982 1.00 97.81 109 ALA A C 1
ATOM 870 O O . ALA A 1 109 ? 8.424 8.615 -8.743 1.00 97.81 109 ALA A O 1
ATOM 871 N N . LEU A 1 110 ? 8.957 6.977 -7.296 1.00 98.31 110 LEU A N 1
ATOM 872 C CA . LEU A 1 110 ? 7.627 6.368 -7.293 1.00 98.31 110 LEU A CA 1
ATOM 873 C C . LEU A 1 110 ? 6.633 7.258 -6.543 1.00 98.31 110 LEU A C 1
ATOM 875 O O . LEU A 1 110 ? 5.531 7.480 -7.041 1.00 98.31 110 LEU A O 1
ATOM 879 N N . ARG A 1 111 ? 7.031 7.809 -5.388 1.00 98.31 111 ARG A N 1
ATOM 880 C CA . ARG A 1 111 ? 6.203 8.750 -4.618 1.00 98.31 111 ARG A CA 1
ATOM 881 C C . ARG A 1 111 ? 5.787 9.956 -5.451 1.00 98.31 111 ARG A C 1
ATOM 883 O O . ARG A 1 111 ? 4.593 10.229 -5.545 1.00 98.31 111 ARG A O 1
ATOM 890 N N . ASP A 1 112 ? 6.741 10.607 -6.108 1.00 97.75 112 ASP A N 1
ATOM 891 C CA . ASP A 1 112 ? 6.496 11.792 -6.936 1.00 97.75 112 ASP A CA 1
ATOM 892 C C . ASP A 1 112 ? 5.526 11.506 -8.096 1.00 97.75 112 ASP A C 1
ATOM 894 O O . ASP A 1 112 ? 4.725 12.367 -8.463 1.00 97.75 112 ASP A O 1
ATOM 898 N N . ALA A 1 113 ? 5.567 10.294 -8.658 1.00 97.88 113 ALA A N 1
ATOM 899 C CA . ALA A 1 113 ? 4.727 9.903 -9.786 1.00 97.88 113 ALA A CA 1
ATOM 900 C C . ALA A 1 113 ? 3.341 9.367 -9.386 1.00 97.88 113 ALA A C 1
ATOM 902 O O . ALA A 1 113 ? 2.386 9.527 -10.142 1.00 97.88 113 ALA A O 1
ATOM 903 N N . VAL A 1 114 ? 3.205 8.710 -8.230 1.00 98.44 114 VAL A N 1
ATOM 904 C CA . VAL A 1 114 ? 2.006 7.915 -7.898 1.00 98.44 114 VAL A CA 1
ATOM 905 C C . VAL A 1 114 ? 1.190 8.502 -6.747 1.00 98.44 114 VAL A C 1
ATOM 907 O O . VAL A 1 114 ? -0.031 8.332 -6.730 1.00 98.44 114 VAL A O 1
ATOM 910 N N . GLU A 1 115 ? 1.799 9.222 -5.800 1.00 98.38 115 GLU A N 1
ATOM 911 C CA . GLU A 1 115 ? 1.099 9.704 -4.598 1.00 98.38 115 GLU A CA 1
ATOM 912 C C . GLU A 1 115 ? -0.130 10.554 -4.936 1.00 98.38 115 GLU A C 1
ATOM 914 O O . GLU A 1 115 ? -1.196 10.366 -4.345 1.00 98.38 115 GLU A O 1
ATOM 919 N N . TYR A 1 116 ? -0.019 11.438 -5.931 1.00 97.75 116 TYR A N 1
ATOM 920 C CA . TYR A 1 116 ? -1.130 12.308 -6.312 1.00 97.75 116 TYR A CA 1
ATOM 921 C C . TYR A 1 116 ? -2.355 11.514 -6.796 1.00 97.75 116 TYR A C 1
ATOM 923 O O . TYR A 1 116 ? -3.486 11.925 -6.531 1.00 97.75 116 TYR A O 1
ATOM 931 N N . LEU A 1 117 ? -2.155 10.368 -7.461 1.00 98.38 117 LEU A N 1
ATOM 932 C CA . LEU A 1 117 ? -3.241 9.477 -7.874 1.00 98.38 117 LEU A CA 1
ATOM 933 C C . LEU A 1 117 ? -3.886 8.808 -6.661 1.00 98.38 117 LEU A C 1
ATOM 935 O O . LEU A 1 117 ? -5.115 8.774 -6.562 1.00 98.38 117 LEU A O 1
ATOM 939 N N . LEU A 1 118 ? -3.073 8.327 -5.713 1.00 98.56 118 LEU A N 1
ATOM 940 C CA . LEU A 1 118 ? -3.580 7.700 -4.489 1.00 98.56 118 LEU A CA 1
ATOM 941 C C . LEU A 1 118 ? -4.454 8.675 -3.696 1.00 98.56 118 LEU A C 1
ATOM 943 O O . LEU A 1 118 ? -5.561 8.324 -3.288 1.00 98.56 118 LEU A O 1
ATOM 947 N N . VAL A 1 119 ? -3.992 9.915 -3.534 1.00 98.06 119 VAL A N 1
ATOM 948 C CA . VAL A 1 119 ? -4.722 10.972 -2.824 1.00 98.06 119 VAL A CA 1
ATOM 949 C C . VAL A 1 119 ? -6.001 11.359 -3.572 1.00 98.06 119 VAL A C 1
ATOM 951 O O . VAL A 1 119 ? -7.085 11.350 -2.982 1.00 98.06 119 VAL A O 1
ATOM 954 N N . ASN A 1 120 ? -5.918 11.653 -4.874 1.00 97.38 120 ASN A N 1
ATOM 955 C CA . ASN A 1 120 ? -7.068 12.122 -5.658 1.00 97.38 120 ASN A CA 1
ATOM 956 C C . ASN A 1 120 ? -8.203 11.093 -5.741 1.00 97.38 120 ASN A C 1
ATOM 958 O O . ASN A 1 120 ? -9.375 11.474 -5.780 1.00 97.38 120 ASN A O 1
ATOM 962 N N . HIS A 1 121 ? -7.874 9.800 -5.719 1.00 97.75 121 HIS A N 1
ATOM 963 C CA . HIS A 1 121 ? -8.856 8.709 -5.717 1.00 97.75 121 HIS A CA 1
ATOM 964 C C . HIS A 1 121 ? -9.154 8.144 -4.319 1.00 97.75 121 HIS A C 1
ATOM 966 O O . HIS A 1 121 ? -9.875 7.148 -4.173 1.00 97.75 121 HIS A O 1
ATOM 972 N N . SER A 1 122 ? -8.660 8.823 -3.279 1.00 96.31 122 SER A N 1
ATOM 973 C CA . SER A 1 122 ? -8.920 8.539 -1.863 1.00 96.31 122 SER A CA 1
ATOM 974 C C . SER A 1 122 ? -8.490 7.136 -1.416 1.00 96.31 122 SER A C 1
ATOM 976 O O . SER A 1 122 ? -9.199 6.492 -0.645 1.00 96.31 122 SER A O 1
ATOM 978 N N . VAL A 1 123 ? -7.376 6.615 -1.930 1.00 98.50 123 VAL A N 1
ATOM 979 C CA . VAL A 1 123 ? -6.827 5.311 -1.519 1.00 98.50 123 VAL A CA 1
ATOM 980 C C . VAL A 1 123 ? -6.662 5.264 -0.004 1.00 98.50 123 VAL A C 1
ATOM 982 O O . VAL A 1 123 ? -6.199 6.218 0.613 1.00 98.50 123 VAL A O 1
ATOM 985 N N . ASP A 1 124 ? -7.067 4.144 0.589 1.00 98.25 124 ASP A N 1
ATOM 986 C CA . ASP A 1 124 ? -7.159 4.010 2.042 1.00 98.25 124 ASP A CA 1
ATOM 987 C C . ASP A 1 124 ? -5.849 3.509 2.646 1.00 98.25 124 ASP A C 1
ATOM 989 O O . ASP A 1 124 ? -5.396 3.981 3.690 1.00 98.25 124 ASP A O 1
ATOM 993 N N . LEU A 1 125 ? -5.244 2.532 1.971 1.00 98.75 125 LEU A N 1
ATOM 994 C CA . LEU A 1 125 ? -4.049 1.842 2.423 1.00 98.75 125 LEU A CA 1
ATOM 995 C C . LEU A 1 125 ? -3.150 1.524 1.231 1.00 98.75 125 LEU A C 1
ATOM 997 O O . LEU A 1 125 ? -3.622 1.015 0.214 1.00 98.75 125 LEU A O 1
ATOM 1001 N N . ALA A 1 126 ? -1.854 1.764 1.378 1.00 98.81 126 ALA A N 1
ATOM 1002 C CA . ALA A 1 126 ? -0.839 1.331 0.433 1.00 98.81 126 ALA A CA 1
ATOM 1003 C C . ALA A 1 126 ? 0.159 0.406 1.140 1.00 98.81 126 ALA A C 1
ATOM 1005 O O . ALA A 1 126 ? 0.736 0.788 2.156 1.00 98.81 126 ALA A O 1
ATOM 1006 N N . ILE A 1 127 ? 0.344 -0.812 0.635 1.00 98.81 127 ILE A N 1
ATOM 1007 C CA . ILE A 1 127 ? 1.173 -1.846 1.266 1.00 98.81 127 ILE A CA 1
ATOM 1008 C C . ILE A 1 127 ? 2.364 -2.166 0.370 1.00 98.81 127 ILE A C 1
ATOM 1010 O O . ILE A 1 127 ? 2.210 -2.426 -0.825 1.00 98.81 127 ILE A O 1
ATOM 1014 N N . TRP A 1 128 ? 3.536 -2.192 0.987 1.00 98.75 128 TRP A N 1
ATOM 1015 C CA . TRP A 1 128 ? 4.833 -2.338 0.352 1.00 98.75 128 TRP A CA 1
ATOM 1016 C C . TRP A 1 128 ? 5.638 -3.467 1.000 1.00 98.75 128 TRP A C 1
ATOM 1018 O O . TRP A 1 128 ? 5.366 -3.885 2.130 1.00 98.75 128 TRP A O 1
ATOM 1028 N N . GLY A 1 129 ? 6.643 -3.954 0.281 1.00 98.31 129 GLY A N 1
ATOM 1029 C CA . GLY A 1 129 ? 7.657 -4.881 0.771 1.00 98.31 129 GLY A CA 1
ATOM 1030 C C . GLY A 1 129 ? 9.040 -4.233 0.725 1.00 98.31 129 GLY A C 1
ATOM 1031 O O . GLY A 1 129 ? 9.228 -3.147 1.265 1.00 98.31 129 GLY A O 1
ATOM 1032 N N . HIS A 1 130 ? 9.973 -4.908 0.045 1.00 98.06 130 HIS A N 1
ATOM 1033 C CA . HIS A 1 130 ? 11.357 -4.494 -0.227 1.00 98.06 130 HIS A CA 1
ATOM 1034 C C . HIS A 1 130 ? 12.254 -4.265 0.998 1.00 98.06 130 HIS A C 1
ATOM 1036 O O . HIS A 1 130 ? 13.221 -5.004 1.173 1.00 98.06 130 HIS A O 1
ATOM 1042 N N . ASP A 1 131 ? 11.936 -3.298 1.854 1.00 97.56 131 ASP A N 1
ATOM 1043 C CA . ASP A 1 131 ? 12.646 -3.097 3.112 1.00 97.56 131 ASP A CA 1
ATOM 1044 C C . ASP A 1 131 ? 12.278 -4.199 4.099 1.00 97.56 131 ASP A C 1
ATOM 1046 O O . ASP A 1 131 ? 11.103 -4.441 4.383 1.00 97.56 131 ASP A O 1
ATOM 1050 N N . HIS A 1 132 ? 13.290 -4.892 4.625 1.00 97.62 132 HIS A N 1
ATOM 1051 C CA . HIS A 1 132 ? 13.112 -6.027 5.527 1.00 97.62 132 HIS A CA 1
ATOM 1052 C C . HIS A 1 132 ? 12.782 -5.581 6.960 1.00 97.62 132 HIS A C 1
ATOM 1054 O O . HIS A 1 132 ? 13.410 -5.993 7.932 1.00 97.62 132 HIS A O 1
ATOM 1060 N N . SER A 1 133 ? 11.790 -4.719 7.103 1.00 97.56 133 SER A N 1
ATOM 1061 C CA . SER A 1 133 ? 11.295 -4.199 8.370 1.00 97.56 133 SER A CA 1
ATOM 1062 C C . SER A 1 133 ? 9.786 -4.014 8.304 1.00 97.56 133 SER A C 1
ATOM 1064 O O . SER A 1 133 ? 9.176 -4.070 7.231 1.00 97.56 133 SER A O 1
ATOM 1066 N N . TYR A 1 134 ? 9.182 -3.807 9.468 1.00 98.56 134 TYR A N 1
ATOM 1067 C CA . TYR A 1 134 ? 7.831 -3.291 9.565 1.00 98.56 134 TYR A CA 1
ATOM 1068 C C . TYR A 1 134 ? 7.878 -1.781 9.774 1.00 98.56 134 TYR A C 1
ATOM 1070 O O . TYR A 1 134 ? 8.622 -1.296 10.629 1.00 98.56 134 TYR A O 1
ATOM 1078 N N . GLU A 1 135 ? 7.062 -1.042 9.032 1.00 98.81 135 GLU A N 1
ATOM 1079 C CA . GLU A 1 135 ? 6.845 0.382 9.268 1.00 98.81 135 GLU A CA 1
ATOM 1080 C C . GLU A 1 135 ? 5.430 0.784 8.865 1.00 98.81 135 GLU A C 1
ATOM 1082 O O . GLU A 1 135 ? 4.901 0.338 7.848 1.00 98.81 135 GLU A O 1
ATOM 1087 N N . ARG A 1 136 ? 4.812 1.646 9.667 1.00 98.69 136 ARG A N 1
ATOM 1088 C CA . ARG A 1 136 ? 3.511 2.249 9.403 1.00 98.69 136 ARG A CA 1
ATOM 1089 C C . ARG A 1 136 ? 3.615 3.756 9.499 1.00 98.69 136 ARG A C 1
ATOM 1091 O O . ARG A 1 136 ? 4.097 4.288 10.500 1.00 98.69 136 ARG A O 1
ATOM 1098 N N . THR A 1 137 ? 3.058 4.442 8.511 1.00 98.81 137 THR A N 1
ATOM 1099 C CA . THR A 1 137 ? 2.906 5.896 8.548 1.00 98.81 137 THR A CA 1
ATOM 1100 C C . THR A 1 137 ? 1.621 6.313 9.270 1.00 98.81 137 THR A C 1
ATOM 1102 O O . THR A 1 137 ? 0.670 5.539 9.411 1.00 98.81 137 THR A O 1
ATOM 1105 N N 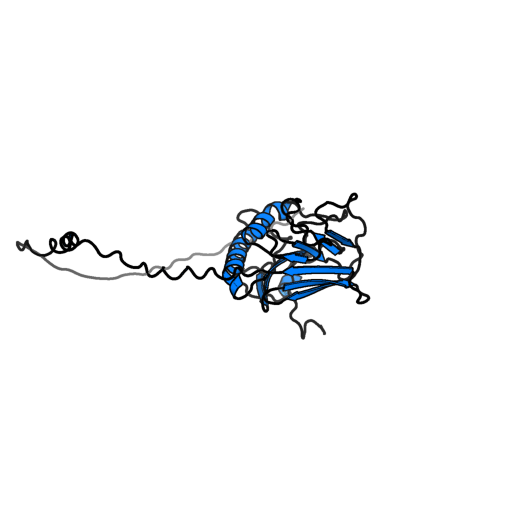. TYR A 1 138 ? 1.547 7.572 9.689 1.00 98.56 138 TYR A N 1
ATOM 1106 C CA . TYR A 1 138 ? 0.253 8.256 9.775 1.00 98.56 138 TYR A CA 1
ATOM 1107 C C . TYR A 1 138 ? -0.328 8.469 8.359 1.00 98.56 138 TYR A C 1
ATOM 1109 O O . TYR A 1 138 ? 0.416 8.351 7.382 1.00 98.56 138 TYR A O 1
ATOM 1117 N N . PRO A 1 139 ? -1.622 8.808 8.202 1.00 98.25 139 PRO A N 1
ATOM 1118 C CA . PRO A 1 139 ? -2.128 9.432 6.980 1.00 98.25 139 PRO A CA 1
ATOM 1119 C C . PRO A 1 139 ? -1.224 10.591 6.535 1.00 98.25 139 PRO A C 1
ATOM 1121 O O . PRO A 1 139 ? -1.097 11.594 7.247 1.00 98.25 139 PRO A O 1
ATOM 1124 N N . VAL A 1 140 ? -0.567 10.435 5.385 1.00 98.31 140 VAL A N 1
ATOM 1125 C CA . VAL A 1 140 ? 0.570 11.272 4.966 1.00 98.31 140 VAL A CA 1
ATOM 1126 C C . VAL A 1 140 ? 0.446 11.687 3.501 1.00 98.31 140 VAL A C 1
ATOM 1128 O O . VAL A 1 140 ? -0.049 10.922 2.676 1.00 98.31 140 VAL A O 1
ATOM 1131 N N . ILE A 1 141 ? 0.878 12.910 3.187 1.00 98.19 141 ILE A N 1
ATOM 1132 C CA . ILE A 1 141 ? 1.053 13.410 1.815 1.00 98.19 141 ILE A CA 1
ATOM 1133 C C . ILE A 1 141 ? 2.326 14.248 1.795 1.00 98.19 141 ILE A C 1
ATOM 1135 O O . ILE A 1 141 ? 2.465 15.140 2.632 1.00 98.19 141 ILE A O 1
ATOM 1139 N N . ALA A 1 142 ? 3.228 14.003 0.847 1.00 97.38 142 ALA A N 1
ATOM 1140 C CA . ALA A 1 142 ? 4.496 14.718 0.724 1.00 97.38 142 ALA A CA 1
ATOM 1141 C C . ALA A 1 142 ? 5.260 14.851 2.063 1.00 97.38 142 ALA A C 1
ATOM 1143 O O . ALA A 1 142 ? 5.730 15.933 2.404 1.00 97.38 142 ALA A O 1
ATOM 1144 N N . GLU A 1 143 ? 5.347 13.756 2.830 1.00 97.69 143 GLU A N 1
ATOM 1145 C CA . GLU A 1 143 ? 5.965 13.684 4.174 1.00 97.69 143 GLU A CA 1
ATOM 1146 C C . GLU A 1 143 ? 5.279 14.508 5.280 1.00 97.69 143 GLU A C 1
ATOM 1148 O O . GLU A 1 143 ? 5.698 14.453 6.439 1.00 97.69 143 GLU A O 1
ATOM 1153 N N . GLU A 1 144 ? 4.186 15.202 4.973 1.00 97.94 144 GLU A N 1
ATOM 1154 C CA . GLU A 1 144 ? 3.378 15.936 5.942 1.00 97.94 144 GLU A CA 1
ATOM 1155 C C . GLU A 1 144 ? 2.265 15.044 6.498 1.00 97.94 144 GLU A C 1
ATOM 1157 O O . GLU A 1 144 ? 1.551 14.365 5.758 1.00 97.94 144 GLU A O 1
ATOM 1162 N N . VAL A 1 145 ? 2.092 15.054 7.821 1.00 97.69 145 VAL A N 1
ATOM 1163 C CA . VAL A 1 145 ? 1.042 14.280 8.500 1.00 97.69 145 VAL A CA 1
ATOM 1164 C C . VAL A 1 145 ? -0.283 15.033 8.440 1.00 97.69 145 VAL A C 1
ATOM 1166 O O . VAL A 1 145 ? -0.403 16.139 8.969 1.00 97.69 145 VAL A O 1
ATOM 1169 N N . PHE A 1 146 ? -1.298 14.416 7.836 1.00 95.25 146 PHE A N 1
ATOM 1170 C CA . PHE A 1 146 ? -2.628 15.012 7.662 1.00 95.25 146 PHE A CA 1
ATOM 1171 C C . PHE A 1 146 ? -3.610 14.637 8.770 1.00 95.25 146 PHE A C 1
ATOM 1173 O O . PHE A 1 146 ? -4.555 15.382 9.033 1.00 95.25 146 PHE A O 1
ATOM 1180 N N . ASP A 1 147 ? -3.397 13.500 9.426 1.00 94.06 147 ASP A N 1
ATOM 1181 C CA . ASP A 1 147 ? -4.226 13.039 10.534 1.00 94.06 147 ASP A CA 1
ATOM 1182 C C . ASP A 1 147 ? -3.377 12.195 11.489 1.00 94.06 147 ASP A C 1
ATOM 1184 O O . ASP A 1 147 ? -2.680 11.282 11.061 1.00 94.06 147 ASP A O 1
ATOM 1188 N N . ILE A 1 148 ? -3.426 12.498 12.786 1.00 93.75 148 ILE A N 1
ATOM 1189 C CA . ILE A 1 148 ? -2.748 11.703 13.821 1.00 93.75 148 ILE A CA 1
ATOM 1190 C C . ILE A 1 148 ? -3.684 10.684 14.475 1.00 93.75 148 ILE A C 1
ATOM 1192 O O . ILE A 1 148 ? -3.237 9.936 15.334 1.00 93.75 148 ILE A O 1
ATOM 1196 N N . GLY A 1 149 ? -4.960 10.637 14.084 1.00 92.94 149 GLY A N 1
ATOM 1197 C CA . GLY A 1 149 ? -5.957 9.728 14.635 1.00 92.94 149 GLY A CA 1
ATOM 1198 C C . GLY A 1 149 ? -6.355 10.068 16.072 1.00 92.94 149 GLY A C 1
ATOM 1199 O O . GLY A 1 149 ? -6.438 11.231 16.478 1.00 92.94 149 GLY A O 1
ATOM 1200 N N . ASP A 1 150 ? -6.651 9.030 16.852 1.00 92.25 150 ASP A N 1
ATOM 1201 C CA . ASP A 1 150 ? -6.855 9.132 18.292 1.00 92.25 150 ASP A CA 1
ATOM 1202 C C . ASP A 1 150 ? -5.548 9.469 19.036 1.00 92.25 150 ASP A C 1
ATOM 1204 O O . ASP A 1 150 ? -4.483 9.636 18.451 1.00 92.25 150 ASP A O 1
ATOM 1208 N N . GLN A 1 151 ? -5.605 9.553 20.368 1.00 84.81 151 GLN A N 1
ATOM 1209 C CA . GLN A 1 151 ? -4.435 9.925 21.178 1.00 84.81 151 GLN A CA 1
ATOM 1210 C C . GLN A 1 151 ? -3.242 8.964 21.025 1.00 84.81 151 GLN A C 1
ATOM 1212 O O . GLN A 1 151 ? -2.130 9.339 21.390 1.00 84.81 151 GLN A O 1
ATOM 1217 N N . ASN A 1 152 ? -3.469 7.748 20.517 1.00 86.88 152 ASN A N 1
ATOM 1218 C CA . ASN A 1 152 ? -2.440 6.728 20.335 1.00 86.88 152 ASN A CA 1
ATOM 1219 C C . ASN A 1 152 ? -1.991 6.566 18.876 1.00 86.88 152 ASN A C 1
ATOM 1221 O O . ASN A 1 152 ? -1.083 5.776 18.625 1.00 86.88 152 ASN A O 1
ATOM 1225 N N . GLY A 1 153 ? -2.612 7.256 17.915 1.00 92.31 153 GLY A N 1
ATOM 1226 C CA . GLY A 1 153 ? -2.290 7.074 16.500 1.00 92.31 153 GLY A CA 1
ATOM 1227 C C . GLY A 1 153 ? -2.699 5.722 15.927 1.00 92.31 153 GLY A C 1
ATOM 1228 O O . GLY A 1 153 ? -2.031 5.210 15.022 1.00 92.31 153 GLY A O 1
ATOM 1229 N N . THR A 1 154 ? -3.762 5.119 16.463 1.00 95.44 154 THR A N 1
ATOM 1230 C CA . THR A 1 154 ? -4.221 3.771 16.096 1.00 95.44 154 THR A CA 1
ATOM 1231 C C . THR A 1 154 ? -5.674 3.728 15.634 1.00 95.44 154 THR A C 1
ATOM 1233 O O . THR A 1 154 ? -6.097 2.716 15.080 1.00 95.44 154 THR A O 1
ATOM 1236 N N . MET A 1 155 ? -6.455 4.799 15.785 1.00 96.62 155 MET A N 1
ATOM 1237 C CA . MET A 1 155 ? -7.820 4.873 15.253 1.00 96.62 155 MET A CA 1
ATOM 1238 C C . MET A 1 155 ? -8.047 6.141 14.434 1.00 96.62 155 MET A C 1
ATOM 1240 O O . MET A 1 155 ? -7.877 7.244 14.939 1.00 96.62 155 MET A O 1
ATOM 1244 N N . PHE A 1 156 ? -8.521 5.982 13.198 1.00 95.69 156 PHE A N 1
ATOM 1245 C CA . PHE A 1 156 ? -8.744 7.087 12.261 1.00 95.69 156 PHE A CA 1
ATOM 1246 C C . PHE A 1 156 ? -10.202 7.117 11.795 1.00 95.69 156 PHE A C 1
ATOM 1248 O O . PHE A 1 156 ? -10.790 6.073 11.494 1.00 95.69 156 PHE A O 1
ATOM 1255 N N . ALA A 1 157 ? -10.798 8.309 11.739 1.00 92.19 157 ALA A N 1
ATOM 1256 C CA . ALA A 1 157 ? -12.186 8.512 11.328 1.00 92.19 157 ALA A CA 1
ATOM 1257 C C . ALA A 1 157 ? -12.233 9.124 9.922 1.00 92.19 157 ALA A C 1
ATOM 1259 O O . ALA A 1 157 ? -12.237 10.339 9.764 1.00 92.19 157 ALA A O 1
ATOM 1260 N N . SER A 1 158 ? -12.304 8.266 8.903 1.00 86.38 158 SER A N 1
ATOM 1261 C CA . SER A 1 158 ? -12.313 8.639 7.479 1.00 86.38 158 SER A CA 1
ATOM 1262 C C . SER A 1 158 ? -11.140 9.555 7.088 1.00 86.38 158 SER A C 1
ATOM 1264 O O . SER A 1 158 ? -11.380 10.686 6.656 1.00 86.38 158 SER A O 1
ATOM 1266 N N . PRO A 1 159 ? -9.878 9.100 7.246 1.00 85.88 159 PRO A N 1
ATOM 1267 C CA . PRO A 1 159 ? -8.724 9.913 6.878 1.00 85.88 159 PRO A CA 1
ATOM 1268 C C . PRO A 1 159 ? -8.759 10.265 5.386 1.00 85.88 159 PRO A C 1
ATOM 1270 O O . PRO A 1 159 ? -9.269 9.510 4.560 1.00 85.88 159 PRO A O 1
ATOM 1273 N N . THR A 1 160 ? -8.224 11.439 5.051 1.00 87.75 160 THR A N 1
ATOM 1274 C CA . THR A 1 160 ? -8.229 11.986 3.678 1.00 87.75 160 THR A CA 1
ATOM 1275 C C . THR A 1 160 ? -6.925 11.739 2.918 1.00 87.75 160 THR A C 1
ATOM 1277 O O . THR A 1 160 ? -6.819 12.104 1.751 1.00 87.75 160 THR A O 1
ATOM 1280 N N . ALA A 1 161 ? -5.958 11.098 3.575 1.00 96.06 161 ALA A N 1
ATOM 1281 C CA . ALA A 1 161 ? -4.682 10.680 3.020 1.00 96.06 161 ALA A CA 1
ATOM 1282 C C . ALA A 1 161 ? -4.481 9.174 3.271 1.00 96.06 161 ALA A C 1
ATOM 1284 O O . ALA A 1 161 ? -4.956 8.671 4.299 1.00 96.06 161 ALA A O 1
ATOM 1285 N N . PRO A 1 162 ? -3.791 8.455 2.369 1.00 97.88 162 PRO A N 1
ATOM 1286 C CA . PRO A 1 162 ? -3.498 7.041 2.557 1.00 97.88 162 PRO A CA 1
ATOM 1287 C C . PRO A 1 162 ? -2.567 6.812 3.753 1.00 97.88 162 PRO A C 1
ATOM 1289 O O . PRO A 1 162 ? -1.661 7.601 4.034 1.00 97.88 162 PRO A O 1
ATOM 1292 N N . VAL A 1 163 ? -2.759 5.682 4.433 1.00 98.62 163 VAL A N 1
ATOM 1293 C CA . VAL A 1 163 ? -1.729 5.100 5.304 1.00 98.62 163 VAL A CA 1
ATOM 1294 C C . VAL A 1 163 ? -0.806 4.235 4.448 1.00 98.62 163 VAL A C 1
ATOM 1296 O O . VAL A 1 163 ? -1.283 3.477 3.602 1.00 98.62 163 VAL A O 1
ATOM 1299 N N . HIS A 1 164 ? 0.504 4.309 4.674 1.00 98.81 164 HIS A N 1
ATOM 1300 C CA . HIS A 1 164 ? 1.489 3.443 4.031 1.00 98.81 164 HIS A CA 1
ATOM 1301 C C . HIS A 1 164 ? 2.013 2.412 5.033 1.00 98.81 164 HIS A C 1
ATOM 1303 O O . HIS A 1 164 ? 2.308 2.748 6.181 1.00 98.81 164 HIS A O 1
ATOM 1309 N N . LEU A 1 165 ? 2.120 1.159 4.590 1.00 98.75 165 LEU A N 1
ATOM 1310 C CA . LEU A 1 165 ? 2.706 0.056 5.346 1.00 98.75 165 LEU A CA 1
ATOM 1311 C C . LEU A 1 165 ? 3.879 -0.539 4.586 1.00 98.75 165 LEU A C 1
ATOM 1313 O O . LEU A 1 165 ? 3.725 -0.928 3.433 1.00 98.75 165 LEU A O 1
ATOM 1317 N N . VAL A 1 166 ? 5.008 -0.694 5.257 1.00 98.81 166 VAL A N 1
ATOM 1318 C CA . VAL A 1 166 ? 6.109 -1.560 4.841 1.00 98.81 166 VAL A CA 1
ATOM 1319 C C . VAL A 1 166 ? 5.989 -2.855 5.634 1.00 98.81 166 VAL A C 1
ATOM 1321 O O . VAL A 1 166 ? 5.943 -2.828 6.862 1.00 98.81 166 VAL A O 1
ATOM 1324 N N . VAL A 1 167 ? 5.887 -3.992 4.943 1.00 98.31 167 VAL A N 1
ATOM 1325 C CA . VAL A 1 167 ? 5.742 -5.326 5.555 1.00 98.31 167 VAL A CA 1
ATOM 1326 C C . VAL A 1 167 ? 6.673 -6.331 4.858 1.00 98.31 167 VAL A C 1
ATOM 1328 O O . VAL A 1 167 ? 6.264 -7.419 4.450 1.00 98.31 167 VAL A O 1
ATOM 1331 N N . GLY A 1 168 ? 7.957 -5.990 4.704 1.00 97.81 168 GLY A N 1
ATOM 1332 C CA . GLY A 1 168 ? 8.982 -6.867 4.109 1.00 97.81 168 GLY A CA 1
ATOM 1333 C C . GLY A 1 168 ? 9.521 -7.940 5.066 1.00 97.81 168 GLY A C 1
ATOM 1334 O O . GLY A 1 168 ? 10.676 -8.346 4.994 1.00 97.81 168 GLY A O 1
ATOM 1335 N N . THR A 1 169 ? 8.688 -8.427 5.983 1.00 97.31 169 THR A N 1
ATOM 1336 C CA . THR A 1 169 ? 9.084 -9.142 7.211 1.00 97.31 169 THR A CA 1
ATOM 1337 C C . THR A 1 169 ? 8.944 -10.664 7.128 1.00 97.31 169 THR A C 1
ATOM 1339 O O . THR A 1 169 ? 8.922 -11.353 8.148 1.00 97.31 169 THR A O 1
ATOM 1342 N N . ALA A 1 170 ? 8.803 -11.216 5.921 1.00 92.12 170 ALA A N 1
ATOM 1343 C CA . ALA A 1 170 ? 8.362 -12.598 5.717 1.00 92.12 170 ALA A CA 1
ATOM 1344 C C . ALA A 1 170 ? 9.481 -13.664 5.745 1.00 92.12 170 ALA A C 1
ATOM 1346 O O . ALA A 1 170 ? 9.173 -14.851 5.611 1.00 92.12 170 ALA A O 1
ATOM 1347 N N . GLY A 1 171 ? 10.759 -13.290 5.927 1.00 90.19 171 GLY A N 1
ATOM 1348 C CA . GLY A 1 171 ? 11.812 -14.286 6.195 1.00 90.19 171 GLY A CA 1
ATOM 1349 C C . GLY A 1 171 ? 13.253 -13.979 5.773 1.00 90.19 171 GLY A C 1
ATOM 1350 O O . GLY A 1 171 ? 14.121 -14.796 6.074 1.00 90.19 171 GLY A O 1
ATOM 1351 N N . GLN A 1 172 ? 13.539 -12.858 5.103 1.00 92.56 172 GLN A N 1
ATOM 1352 C CA . GLN A 1 172 ? 14.927 -12.404 4.906 1.00 92.56 172 GLN A CA 1
ATOM 1353 C C . GLN A 1 172 ? 15.425 -11.603 6.112 1.00 92.56 172 GLN A C 1
ATOM 1355 O O . GLN A 1 172 ? 14.615 -11.071 6.863 1.00 92.56 172 GLN A O 1
ATOM 1360 N N . THR A 1 173 ? 16.747 -11.538 6.311 1.00 93.75 173 THR A N 1
ATOM 1361 C CA . THR A 1 173 ? 17.360 -10.846 7.460 1.00 93.75 173 THR A CA 1
ATOM 1362 C C . THR A 1 173 ? 16.778 -9.440 7.632 1.00 93.75 173 THR A C 1
ATOM 1364 O O . THR A 1 173 ? 16.870 -8.665 6.674 1.00 93.75 173 THR A O 1
ATOM 1367 N N . PRO A 1 174 ? 16.215 -9.116 8.815 1.00 92.31 174 PRO A N 1
ATOM 1368 C CA . PRO A 1 174 ? 15.643 -7.807 9.054 1.00 92.31 174 PRO A CA 1
ATOM 1369 C C . PRO A 1 174 ? 16.679 -6.691 8.964 1.00 92.31 174 PRO A C 1
ATOM 1371 O O . PRO A 1 174 ? 17.839 -6.890 9.330 1.00 92.31 174 PRO A O 1
ATOM 1374 N N . TYR A 1 175 ? 16.244 -5.526 8.503 1.00 92.50 175 TYR 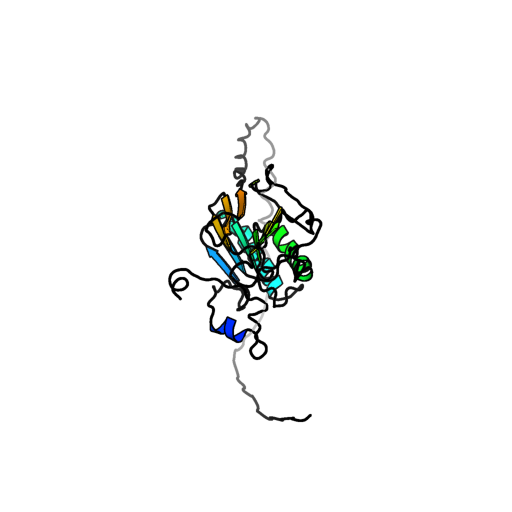A N 1
ATOM 1375 C CA . TYR A 1 175 ? 17.029 -4.298 8.536 1.00 92.50 175 TYR A CA 1
ATOM 1376 C C . TYR A 1 175 ? 16.668 -3.527 9.809 1.00 92.50 175 TYR A C 1
ATOM 1378 O O . TYR A 1 175 ? 15.509 -3.163 9.999 1.00 92.50 175 TYR A O 1
ATOM 1386 N N . ASP A 1 176 ? 17.638 -3.310 10.694 1.00 93.06 176 ASP A N 1
ATOM 1387 C CA . ASP A 1 176 ? 17.457 -2.654 11.997 1.00 93.06 176 ASP A CA 1
ATOM 1388 C C . ASP A 1 176 ? 17.980 -1.212 12.056 1.00 93.06 176 ASP A C 1
ATOM 1390 O O . ASP A 1 176 ? 17.736 -0.513 13.042 1.00 93.06 176 ASP A O 1
ATOM 1394 N N . ASP A 1 177 ? 18.615 -0.745 10.980 1.00 95.62 177 ASP A N 1
ATOM 1395 C CA . ASP A 1 177 ? 19.036 0.642 10.814 1.00 95.62 177 ASP A CA 1
ATOM 1396 C C . ASP A 1 177 ? 17.891 1.495 10.246 1.00 95.62 177 ASP A C 1
ATOM 1398 O O . ASP A 1 177 ? 17.486 1.349 9.089 1.00 95.62 177 ASP A O 1
ATOM 1402 N N . PHE A 1 178 ? 17.391 2.414 11.072 1.00 97.31 178 PHE A N 1
ATOM 1403 C CA . PHE A 1 178 ? 16.396 3.414 10.694 1.00 97.31 178 PHE A CA 1
ATOM 1404 C C . PHE A 1 178 ? 16.932 4.829 10.908 1.00 97.31 178 PHE A C 1
ATOM 1406 O O . PHE A 1 178 ? 17.772 5.063 11.781 1.00 97.31 178 PHE A O 1
ATOM 1413 N N . ASP A 1 179 ? 16.360 5.790 10.190 1.00 96.81 179 ASP A N 1
ATOM 1414 C CA . ASP A 1 179 ? 16.672 7.206 10.329 1.00 96.81 179 ASP A CA 1
ATOM 1415 C C . ASP A 1 179 ? 16.453 7.685 11.773 1.00 96.81 179 ASP A C 1
ATOM 1417 O O . ASP A 1 179 ? 15.415 7.410 12.393 1.00 96.81 179 ASP A O 1
ATOM 1421 N N . ASP A 1 180 ? 17.428 8.429 12.297 1.00 95.19 180 ASP A N 1
ATOM 1422 C CA . ASP A 1 180 ? 17.403 9.037 13.628 1.00 95.19 180 ASP A CA 1
ATOM 1423 C C . ASP A 1 180 ? 17.667 10.555 13.520 1.00 95.19 180 ASP A C 1
ATOM 1425 O O . ASP A 1 180 ? 18.716 10.961 13.004 1.00 95.19 180 ASP A O 1
ATOM 1429 N N . PRO A 1 181 ? 16.742 11.424 13.980 1.00 96.31 181 PRO A N 1
ATOM 1430 C CA . PRO A 1 181 ? 15.485 11.103 14.663 1.00 96.31 181 PRO A CA 1
ATOM 1431 C C . PRO A 1 181 ? 14.441 10.442 13.751 1.00 96.31 181 PRO A C 1
ATOM 1433 O O . PRO A 1 181 ? 14.444 10.649 12.541 1.00 96.31 181 PRO A O 1
ATOM 1436 N N . GLN A 1 182 ? 13.505 9.702 14.361 1.00 97.69 182 GLN A N 1
ATOM 1437 C CA . GLN A 1 182 ? 12.337 9.151 13.665 1.00 97.69 182 GLN A CA 1
ATOM 1438 C C . GLN A 1 182 ? 11.596 10.254 12.891 1.00 97.69 182 GLN A C 1
ATOM 1440 O O . GLN A 1 182 ? 11.198 11.248 13.512 1.00 97.69 182 GLN A O 1
ATOM 1445 N N . PRO A 1 183 ? 11.373 10.094 11.571 1.00 98.12 183 PRO A N 1
ATOM 1446 C CA . PRO A 1 183 ? 10.588 11.049 10.802 1.00 98.12 183 PRO A CA 1
ATOM 1447 C C . PRO A 1 183 ? 9.176 11.196 11.373 1.00 98.12 183 PRO A C 1
ATOM 1449 O O . PRO A 1 183 ? 8.560 10.212 11.781 1.00 98.12 183 PRO A O 1
ATOM 1452 N N . GLY A 1 184 ? 8.637 12.420 11.383 1.00 97.75 184 GLY A N 1
ATOM 1453 C CA . GLY A 1 184 ? 7.338 12.710 12.007 1.00 97.75 184 GLY A CA 1
ATOM 1454 C C . GLY A 1 184 ? 6.156 11.944 11.400 1.00 97.75 184 GLY A C 1
ATOM 1455 O O . GLY A 1 184 ? 5.161 11.718 12.085 1.00 97.75 184 GLY A O 1
ATOM 1456 N N . TRP A 1 185 ? 6.276 11.513 10.142 1.00 98.00 185 TRP A N 1
ATOM 1457 C CA . TRP A 1 185 ? 5.275 10.704 9.449 1.00 98.00 185 TRP A CA 1
ATOM 1458 C C . TRP A 1 185 ? 5.320 9.215 9.809 1.00 98.00 185 TRP A C 1
ATOM 1460 O O . TRP A 1 185 ? 4.308 8.536 9.636 1.00 98.00 185 TRP A O 1
ATOM 1470 N N . SER A 1 186 ? 6.440 8.699 10.329 1.00 98.38 186 SER A N 1
ATOM 1471 C CA . SER A 1 186 ? 6.556 7.310 10.788 1.00 98.38 186 SER A CA 1
ATOM 1472 C C . SER A 1 186 ? 5.829 7.183 12.124 1.00 98.38 186 SER A C 1
ATOM 1474 O O . SER A 1 186 ? 6.285 7.720 13.133 1.00 98.38 186 SER A O 1
ATOM 1476 N N . ALA A 1 187 ? 4.701 6.475 12.155 1.00 97.88 187 ALA A N 1
ATOM 1477 C CA . ALA A 1 187 ? 3.913 6.263 13.368 1.00 97.88 187 ALA A CA 1
ATOM 1478 C C . ALA A 1 187 ? 4.463 5.101 14.207 1.00 97.88 187 ALA A C 1
ATOM 1480 O O . ALA A 1 187 ? 4.551 5.201 15.431 1.00 97.88 187 ALA A O 1
ATOM 1481 N N . HIS A 1 188 ? 4.858 4.011 13.551 1.00 97.94 188 HIS A N 1
ATOM 1482 C CA . HIS A 1 188 ? 5.424 2.825 14.187 1.00 97.94 188 HIS A CA 1
ATOM 1483 C C . HIS A 1 188 ? 6.444 2.176 13.252 1.00 97.94 188 HIS A C 1
ATOM 1485 O O . HIS A 1 188 ? 6.198 2.101 12.053 1.00 97.94 188 HIS A O 1
ATOM 1491 N N . ARG A 1 189 ? 7.558 1.674 13.790 1.00 97.69 189 ARG A N 1
ATOM 1492 C CA . ARG A 1 189 ? 8.571 0.931 13.032 1.00 97.69 189 ARG A CA 1
ATOM 1493 C C . ARG A 1 189 ? 9.271 -0.094 13.913 1.00 97.69 189 ARG A C 1
ATOM 1495 O O . ARG A 1 189 ? 9.571 0.202 15.070 1.00 97.69 189 ARG A O 1
ATOM 1502 N N . GLU A 1 190 ? 9.535 -1.277 13.373 1.00 96.75 190 GLU A N 1
ATOM 1503 C CA . GLU A 1 190 ? 10.293 -2.319 14.064 1.00 96.75 190 GLU A CA 1
ATOM 1504 C C . GLU A 1 190 ? 10.997 -3.287 13.101 1.00 96.75 190 GLU A C 1
ATOM 1506 O O . GLU A 1 190 ? 10.522 -3.588 12.005 1.00 96.75 190 GLU A O 1
ATOM 1511 N N . ALA A 1 191 ? 12.140 -3.815 13.540 1.00 96.62 191 ALA A N 1
ATOM 1512 C CA . ALA A 1 191 ? 12.894 -4.848 12.837 1.00 96.62 191 ALA A CA 1
ATOM 1513 C C . ALA A 1 191 ? 12.531 -6.236 13.385 1.00 96.62 191 ALA A C 1
ATOM 1515 O O . ALA A 1 191 ? 13.268 -6.831 14.174 1.00 96.62 191 ALA A O 1
ATOM 1516 N N . SER A 1 192 ? 11.372 -6.744 12.966 1.00 96.00 192 SER A N 1
ATOM 1517 C CA . SER A 1 192 ? 10.802 -8.001 13.459 1.00 96.00 192 SER A CA 1
ATOM 1518 C C . SER A 1 192 ? 10.256 -8.859 12.318 1.00 96.00 192 SER A C 1
ATOM 1520 O O . SER A 1 192 ? 9.808 -8.353 11.292 1.00 96.00 192 SER A O 1
ATOM 1522 N N . PHE A 1 193 ? 10.249 -10.182 12.504 1.00 98.00 193 PHE A N 1
ATOM 1523 C CA . PHE A 1 193 ? 9.533 -11.089 11.606 1.00 98.00 193 PHE A CA 1
ATOM 1524 C C . PHE A 1 193 ? 8.045 -11.123 11.948 1.00 98.00 193 PHE A C 1
ATOM 1526 O O . PHE A 1 193 ? 7.677 -11.304 13.111 1.00 98.00 193 PHE A O 1
ATOM 1533 N N . GLY A 1 194 ? 7.197 -11.054 10.927 1.00 97.19 194 GLY A N 1
ATOM 1534 C CA . GLY A 1 194 ? 5.750 -11.059 11.105 1.00 97.19 194 GLY A CA 1
ATOM 1535 C C . GLY A 1 194 ? 4.984 -10.986 9.792 1.00 97.19 194 GLY A C 1
ATOM 1536 O O . GLY A 1 194 ? 5.573 -10.996 8.708 1.00 97.19 194 GLY A O 1
ATOM 1537 N N . ILE A 1 195 ? 3.661 -10.925 9.905 1.00 97.69 195 ILE A N 1
ATOM 1538 C CA . ILE A 1 195 ? 2.720 -10.764 8.794 1.00 97.69 195 ILE A CA 1
ATOM 1539 C C . ILE A 1 195 ? 1.661 -9.719 9.152 1.00 97.69 195 ILE A C 1
ATOM 1541 O O . ILE A 1 195 ? 1.232 -9.633 10.302 1.00 97.69 195 ILE A O 1
ATOM 1545 N N . ALA A 1 196 ? 1.199 -8.957 8.162 1.00 98.12 196 ALA A N 1
ATOM 1546 C CA . ALA A 1 196 ? 0.028 -8.101 8.320 1.00 98.12 196 ALA A CA 1
ATOM 1547 C C . ALA A 1 196 ? -1.256 -8.909 8.081 1.00 98.12 196 ALA A C 1
ATOM 1549 O O . ALA A 1 196 ? -1.397 -9.605 7.072 1.00 98.12 196 ALA A O 1
ATOM 1550 N N . LEU A 1 197 ? -2.202 -8.804 9.008 1.00 98.31 197 LEU A N 1
ATOM 1551 C CA . LEU A 1 197 ? -3.537 -9.385 8.924 1.00 98.31 197 LEU A CA 1
ATOM 1552 C C . LEU A 1 197 ? -4.561 -8.258 8.810 1.00 98.31 197 LEU A C 1
ATOM 1554 O O . LEU A 1 197 ? -4.559 -7.335 9.622 1.00 98.31 197 LEU A O 1
ATOM 1558 N N . LEU A 1 198 ? -5.438 -8.350 7.810 1.00 98.44 198 LEU A N 1
ATOM 1559 C CA . LEU A 1 198 ? -6.522 -7.395 7.589 1.00 98.44 198 LEU A CA 1
ATOM 1560 C C . LEU A 1 198 ? -7.867 -8.050 7.916 1.00 98.44 198 LEU A C 1
ATOM 1562 O O . LEU A 1 198 ? -8.218 -9.067 7.315 1.00 98.44 198 LEU A O 1
ATOM 1566 N N . ASP A 1 199 ? -8.618 -7.451 8.837 1.00 98.38 199 ASP A N 1
ATOM 1567 C CA . ASP A 1 199 ? -10.022 -7.772 9.109 1.00 98.38 199 ASP A CA 1
ATOM 1568 C C . ASP A 1 199 ? -10.880 -6.587 8.662 1.00 98.38 199 ASP A C 1
ATOM 1570 O O . ASP A 1 199 ? -10.735 -5.472 9.173 1.00 98.38 199 ASP A O 1
ATOM 1574 N N . VAL A 1 200 ? -11.702 -6.804 7.634 1.00 98.25 200 VAL A N 1
ATOM 1575 C CA . VAL A 1 200 ? -12.336 -5.719 6.882 1.00 98.25 200 VAL A CA 1
ATOM 1576 C C . VAL A 1 200 ? -13.817 -5.991 6.677 1.00 98.25 200 VAL A C 1
ATOM 1578 O O . VAL A 1 200 ? -14.210 -6.999 6.085 1.00 98.25 200 VAL A O 1
ATOM 1581 N N . ASP A 1 201 ? -14.640 -5.035 7.094 1.00 96.31 201 ASP A N 1
ATOM 1582 C CA . ASP A 1 201 ? -16.061 -4.970 6.775 1.00 96.31 201 ASP A CA 1
ATOM 1583 C C . ASP A 1 201 ? -16.389 -3.683 5.994 1.00 96.31 201 ASP A C 1
ATOM 1585 O O . ASP A 1 201 ? -15.521 -3.050 5.403 1.00 96.31 201 ASP A O 1
ATOM 1589 N N . ARG A 1 202 ? -17.665 -3.302 5.903 1.00 94.69 202 ARG A N 1
ATOM 1590 C CA . ARG A 1 202 ? -18.084 -2.100 5.161 1.00 94.69 202 ARG A CA 1
ATOM 1591 C C . ARG A 1 202 ? -17.662 -0.777 5.823 1.00 94.69 202 ARG A C 1
ATOM 1593 O O . ARG A 1 202 ? -17.592 0.242 5.139 1.00 94.69 202 ARG A O 1
ATOM 1600 N N . TYR A 1 203 ? -17.458 -0.785 7.131 1.00 95.06 203 TYR A N 1
ATOM 1601 C CA . TYR A 1 203 ? -17.288 0.387 7.986 1.00 95.06 203 TYR A CA 1
ATOM 1602 C C . TYR A 1 203 ? -15.927 0.429 8.672 1.00 95.06 203 TYR A C 1
ATOM 1604 O O . TYR A 1 203 ? -15.511 1.506 9.081 1.00 95.06 203 TYR A O 1
ATOM 1612 N N . SER A 1 204 ? -15.241 -0.704 8.787 1.00 97.00 204 SER A N 1
ATOM 1613 C CA . SER A 1 204 ? -13.960 -0.828 9.471 1.00 97.00 204 SER A CA 1
ATOM 1614 C C . SER A 1 204 ? -12.962 -1.624 8.637 1.00 97.00 204 SER A C 1
ATOM 1616 O O . SER A 1 204 ? -13.301 -2.665 8.071 1.00 97.00 204 SER A O 1
ATOM 1618 N N . LEU A 1 205 ? -11.726 -1.135 8.597 1.00 98.19 205 LEU A N 1
ATOM 1619 C CA . LEU A 1 205 ? -10.539 -1.867 8.176 1.00 98.19 205 LEU A CA 1
ATOM 1620 C C . LEU A 1 205 ? -9.593 -1.892 9.374 1.00 98.19 205 LEU A C 1
ATOM 1622 O O . LEU A 1 205 ? -9.001 -0.868 9.722 1.00 98.19 205 LEU A O 1
ATOM 1626 N N . LYS A 1 206 ? -9.458 -3.057 10.010 1.00 98.56 206 LYS A N 1
ATOM 1627 C CA . LYS A 1 206 ? -8.483 -3.296 11.074 1.00 98.56 206 LYS A CA 1
ATOM 1628 C C . LYS A 1 206 ? -7.253 -3.985 10.495 1.00 98.56 206 LYS A C 1
ATOM 1630 O O . LYS A 1 206 ? -7.375 -5.019 9.843 1.00 98.56 206 LYS A O 1
ATOM 1635 N N . MET A 1 207 ? -6.077 -3.440 10.781 1.00 98.56 207 MET A N 1
ATOM 1636 C CA . MET A 1 207 ? -4.784 -4.046 10.469 1.00 98.56 207 MET A CA 1
ATOM 1637 C C . MET A 1 207 ? -4.103 -4.473 11.766 1.00 98.56 207 MET A C 1
ATOM 1639 O O . MET A 1 207 ? -4.078 -3.709 12.733 1.00 98.56 207 MET A O 1
ATOM 1643 N N . GLN A 1 208 ? -3.554 -5.683 11.782 1.00 98.69 208 GLN A N 1
ATOM 1644 C CA . GLN A 1 208 ? -2.685 -6.167 12.851 1.00 98.69 208 GLN A CA 1
ATOM 1645 C C . GLN A 1 208 ? -1.379 -6.696 12.266 1.00 98.69 208 GLN A C 1
ATOM 1647 O O . GLN A 1 208 ? -1.402 -7.589 11.417 1.00 98.69 208 GLN A O 1
ATOM 1652 N N . PHE A 1 209 ? -0.250 -6.195 12.756 1.00 98.69 209 PHE A N 1
ATOM 1653 C CA . PHE A 1 209 ? 1.048 -6.796 12.505 1.00 98.69 209 PHE A CA 1
ATOM 1654 C C . PHE A 1 209 ? 1.291 -7.886 13.550 1.00 98.69 209 PHE A C 1
ATOM 1656 O O . PHE A 1 209 ? 1.553 -7.613 14.724 1.00 98.69 209 PHE A O 1
ATOM 1663 N N . GLN A 1 210 ? 1.125 -9.140 13.131 1.00 98.38 210 GLN A N 1
ATOM 1664 C CA . GLN A 1 210 ? 1.334 -10.306 13.979 1.00 98.38 210 GLN A CA 1
ATOM 1665 C C . GLN A 1 210 ? 2.772 -10.803 13.832 1.00 98.38 210 GLN A C 1
ATOM 1667 O O . GLN A 1 210 ? 3.189 -11.212 12.745 1.00 98.38 210 GLN A O 1
ATOM 1672 N N . LEU A 1 211 ? 3.504 -10.821 14.943 1.00 97.56 211 LEU A N 1
ATOM 1673 C CA . LEU A 1 211 ? 4.871 -11.319 15.019 1.00 97.56 211 LEU A CA 1
ATOM 1674 C C . LEU A 1 211 ? 4.926 -12.843 14.868 1.00 97.56 211 LEU A C 1
ATOM 1676 O O . LEU A 1 211 ? 3.941 -13.556 15.073 1.00 97.56 211 LEU A O 1
ATOM 1680 N N . ALA A 1 212 ? 6.109 -13.368 14.548 1.00 94.12 212 ALA A N 1
ATOM 1681 C CA . ALA A 1 212 ? 6.330 -14.804 14.356 1.00 94.12 212 ALA A CA 1
ATOM 1682 C C . ALA A 1 212 ? 5.980 -15.673 15.585 1.00 94.12 212 ALA A C 1
ATOM 1684 O O . ALA A 1 212 ? 5.687 -16.860 15.431 1.00 94.12 212 ALA A O 1
ATOM 1685 N N . ASP A 1 213 ? 5.998 -15.105 16.795 1.00 95.06 213 ASP A N 1
ATOM 1686 C CA . ASP A 1 213 ? 5.591 -15.781 18.036 1.00 95.06 213 ASP A CA 1
ATOM 1687 C C . ASP A 1 213 ? 4.073 -15.713 18.313 1.00 95.06 213 ASP A C 1
ATOM 1689 O O . ASP A 1 213 ? 3.586 -16.301 19.281 1.00 95.06 213 ASP A O 1
ATOM 1693 N N . GLY A 1 214 ? 3.321 -15.034 17.444 1.00 96.06 214 GLY A N 1
ATOM 1694 C CA . GLY A 1 214 ? 1.876 -14.854 17.518 1.00 96.06 214 GLY A CA 1
ATOM 1695 C C . GLY A 1 214 ? 1.419 -13.613 18.287 1.00 96.06 214 GLY A C 1
ATOM 1696 O O . GLY A 1 214 ? 0.214 -13.342 18.285 1.00 96.06 214 GLY A O 1
ATOM 1697 N N . SER A 1 215 ? 2.327 -12.866 18.923 1.00 98.06 215 SER A N 1
ATOM 1698 C CA . SER A 1 215 ? 2.013 -11.585 19.564 1.00 98.06 215 SER A CA 1
ATOM 1699 C C . SER A 1 215 ? 1.738 -10.480 18.533 1.00 98.06 215 SER A C 1
ATOM 1701 O O . SER A 1 215 ? 2.024 -10.636 17.347 1.00 98.06 215 SER A O 1
ATOM 1703 N N . ILE A 1 216 ? 1.119 -9.381 18.970 1.00 98.31 216 ILE A N 1
ATOM 1704 C CA . ILE A 1 216 ? 0.814 -8.227 18.113 1.00 98.31 216 ILE A CA 1
ATOM 1705 C C . ILE A 1 216 ? 1.882 -7.160 18.352 1.00 98.31 216 ILE A C 1
ATOM 1707 O O . ILE A 1 216 ? 1.994 -6.674 19.479 1.00 98.31 216 ILE A O 1
ATOM 1711 N N . GLY A 1 217 ? 2.651 -6.830 17.313 1.00 97.50 217 GLY A N 1
ATOM 1712 C CA . GLY A 1 217 ? 3.660 -5.766 17.348 1.00 97.50 217 GLY A CA 1
ATOM 1713 C C . GLY A 1 217 ? 3.037 -4.380 17.183 1.00 97.50 217 GLY A C 1
ATOM 1714 O O . GLY A 1 217 ? 3.347 -3.453 17.930 1.00 97.50 217 GLY A O 1
ATOM 1715 N N . ASP A 1 218 ? 2.058 -4.272 16.280 1.00 98.56 218 ASP A N 1
ATOM 1716 C CA . ASP A 1 218 ? 1.318 -3.041 16.010 1.00 98.56 218 ASP A CA 1
ATOM 1717 C C . ASP A 1 218 ? -0.107 -3.337 15.519 1.00 98.56 218 ASP A C 1
ATOM 1719 O O . ASP A 1 218 ? -0.381 -4.384 14.925 1.00 98.56 218 ASP A O 1
ATOM 1723 N N . GLU A 1 219 ? -1.031 -2.409 15.751 1.00 98.38 219 GLU A N 1
ATOM 1724 C CA . GLU A 1 219 ? -2.377 -2.456 15.184 1.00 98.38 219 GLU A CA 1
ATOM 1725 C C . GLU A 1 219 ? -2.966 -1.057 14.993 1.00 98.38 219 GLU A C 1
ATOM 1727 O O . GLU A 1 219 ? -2.732 -0.142 15.782 1.00 98.38 219 GLU A O 1
ATOM 1732 N N . PHE A 1 220 ? -3.788 -0.899 13.956 1.00 98.56 220 PHE A N 1
ATOM 1733 C CA . PHE A 1 220 ? -4.601 0.300 13.770 1.00 98.56 220 PHE A CA 1
ATOM 1734 C C . PHE A 1 220 ? -5.928 -0.027 13.083 1.00 98.56 220 PHE A C 1
ATOM 1736 O O . PHE A 1 220 ? -6.132 -1.118 12.545 1.00 98.56 220 PHE A O 1
ATOM 1743 N N . THR A 1 221 ? -6.863 0.916 13.134 1.00 98.38 221 THR A N 1
ATOM 1744 C CA . THR A 1 221 ? -8.190 0.8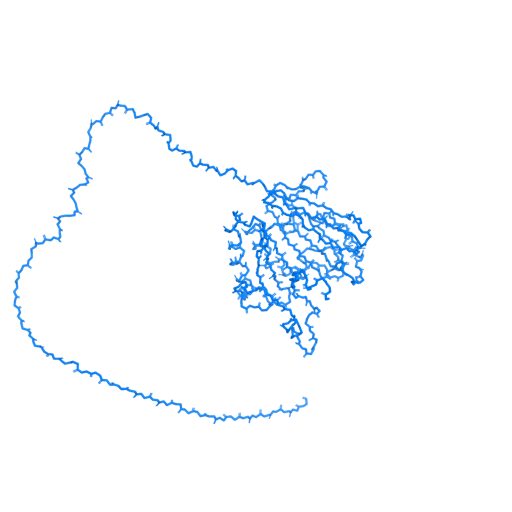09 12.529 1.00 98.38 221 THR A CA 1
ATOM 1745 C C . THR A 1 221 ? -8.531 2.073 11.755 1.00 98.38 221 THR A C 1
ATOM 1747 O O . THR A 1 221 ? -8.498 3.179 12.301 1.00 98.38 221 THR A O 1
ATOM 1750 N N . LEU A 1 222 ? -8.924 1.899 10.496 1.00 97.56 222 LEU A N 1
ATOM 1751 C CA . LEU A 1 222 ? -9.578 2.929 9.699 1.00 97.56 222 LEU A CA 1
ATOM 1752 C C . LEU A 1 222 ? -11.085 2.716 9.791 1.00 97.56 222 LEU A C 1
ATOM 1754 O O . LEU A 1 222 ? -11.585 1.646 9.450 1.00 97.56 222 LEU A O 1
ATOM 1758 N N . ASN A 1 223 ? -11.816 3.737 10.225 1.00 95.62 223 ASN A N 1
ATOM 1759 C CA . ASN A 1 223 ? -13.273 3.732 10.209 1.00 95.62 223 ASN A CA 1
ATOM 1760 C C . ASN A 1 223 ? -13.786 4.569 9.045 1.00 95.62 223 ASN A C 1
ATOM 1762 O O . ASN A 1 223 ? -13.244 5.631 8.743 1.00 95.62 223 ASN A O 1
ATOM 1766 N N . ARG A 1 224 ? -14.877 4.122 8.433 1.00 88.81 224 ARG A N 1
ATOM 1767 C CA . ARG A 1 224 ? -15.615 4.873 7.429 1.00 88.81 224 ARG A CA 1
ATOM 1768 C C . ARG A 1 224 ? -16.923 5.377 7.998 1.00 88.81 224 ARG A C 1
ATOM 1770 O O . ARG A 1 224 ? -17.860 4.612 8.229 1.00 88.81 224 ARG A O 1
ATOM 1777 N N . GLU A 1 225 ? -17.025 6.690 8.103 1.00 77.12 225 GLU A N 1
ATOM 1778 C CA . GLU A 1 225 ? -18.317 7.345 8.185 1.00 77.12 225 GLU A CA 1
ATOM 1779 C C . GLU A 1 225 ? -18.875 7.398 6.764 1.00 77.12 225 GLU A C 1
ATOM 1781 O O . GLU A 1 225 ? -18.445 8.194 5.932 1.00 77.12 225 GLU A O 1
ATOM 1786 N N . ILE A 1 226 ? -19.816 6.510 6.437 1.00 59.06 226 ILE A N 1
ATOM 1787 C CA . ILE A 1 226 ? -20.611 6.728 5.228 1.00 59.06 226 ILE A CA 1
ATOM 1788 C C . ILE A 1 226 ? -21.358 8.041 5.478 1.00 59.06 226 ILE A C 1
ATOM 1790 O O . ILE A 1 226 ? -22.061 8.119 6.494 1.00 59.06 226 ILE A O 1
ATOM 1794 N N . PRO A 1 227 ? -21.274 9.061 4.602 1.00 48.84 227 PRO A N 1
ATOM 1795 C CA . PRO A 1 227 ? -22.211 10.162 4.692 1.00 48.84 227 PRO A CA 1
ATOM 1796 C C . PRO A 1 227 ? -23.595 9.526 4.674 1.00 48.84 227 PRO A C 1
ATOM 1798 O O . PRO A 1 227 ? -23.927 8.824 3.716 1.00 48.84 227 PRO A O 1
ATOM 1801 N N . LEU A 1 228 ? -24.398 9.724 5.728 1.00 36.91 228 LEU A N 1
ATOM 1802 C CA . LEU A 1 228 ? -25.840 9.529 5.626 1.00 36.91 228 LEU A CA 1
ATOM 1803 C C . LEU A 1 228 ? -26.210 10.239 4.336 1.00 36.91 228 LEU A C 1
ATOM 1805 O O . LEU A 1 228 ? -26.055 11.460 4.293 1.00 36.91 228 LEU A O 1
ATOM 1809 N N . ILE A 1 229 ? -26.554 9.491 3.278 1.00 37.69 229 ILE A N 1
ATOM 1810 C CA . ILE A 1 229 ? -26.895 10.070 1.980 1.00 37.69 229 ILE A CA 1
ATOM 1811 C C . ILE A 1 229 ? -27.794 11.249 2.324 1.00 37.69 229 ILE A C 1
ATOM 1813 O O . ILE A 1 229 ? -28.838 11.008 2.945 1.00 37.69 229 ILE A O 1
ATOM 1817 N N . PRO A 1 230 ? -27.413 12.510 2.036 1.00 37.50 230 PRO A N 1
ATOM 1818 C CA . PRO A 1 230 ? -28.344 13.593 2.213 1.00 37.50 230 PRO A CA 1
ATOM 1819 C C . PRO A 1 230 ? -29.441 13.257 1.220 1.00 37.50 230 PRO A C 1
ATOM 1821 O O . PRO A 1 230 ? -29.287 13.458 0.015 1.00 37.50 230 PRO A O 1
ATOM 1824 N N . THR A 1 231 ? -30.530 12.651 1.697 1.00 37.88 231 THR A N 1
ATOM 1825 C CA . THR A 1 231 ? -31.740 12.534 0.910 1.00 37.88 231 THR A CA 1
ATOM 1826 C C . THR A 1 231 ? -32.020 13.967 0.535 1.00 37.88 231 THR A C 1
ATOM 1828 O O . THR A 1 231 ? -32.298 14.780 1.424 1.00 37.88 231 THR A O 1
ATOM 1831 N N . LYS A 1 232 ? -31.830 14.300 -0.747 1.00 35.84 232 LYS A N 1
ATOM 1832 C CA . LYS A 1 232 ? -32.207 15.589 -1.313 1.00 35.84 232 LYS A CA 1
ATOM 1833 C C . LYS A 1 232 ? -33.538 15.927 -0.654 1.00 35.84 232 LYS A C 1
ATOM 1835 O O . LYS A 1 232 ? -34.449 15.104 -0.794 1.00 35.84 232 LYS A O 1
ATOM 1840 N N . PRO A 1 233 ? -33.637 16.996 0.161 1.00 38.50 233 PRO A N 1
ATOM 1841 C CA . PRO A 1 233 ? -34.847 17.224 0.924 1.00 38.50 233 PRO A CA 1
ATOM 1842 C C . PRO A 1 233 ? -35.976 17.196 -0.089 1.00 38.50 233 PRO A C 1
ATOM 1844 O O . PRO A 1 233 ? -35.905 17.908 -1.098 1.00 38.50 233 PRO A O 1
ATOM 1847 N N . ALA A 1 234 ? -36.940 16.290 0.123 1.00 46.69 234 ALA A N 1
ATOM 1848 C CA . ALA A 1 234 ? -38.122 16.220 -0.716 1.00 46.69 234 ALA A CA 1
ATOM 1849 C C . ALA A 1 234 ? -38.582 17.666 -0.910 1.00 46.69 234 ALA A C 1
ATOM 1851 O O . ALA A 1 234 ? -38.597 18.399 0.090 1.00 46.69 234 ALA A O 1
ATOM 1852 N N . PRO A 1 235 ? -38.847 18.115 -2.154 1.00 41.47 235 PRO A N 1
ATOM 1853 C CA . PRO A 1 235 ? -39.204 19.500 -2.393 1.00 41.47 235 PRO A CA 1
ATOM 1854 C C . PRO A 1 235 ? -40.284 19.837 -1.381 1.00 41.47 235 PRO A C 1
ATOM 1856 O O . PRO A 1 235 ? -41.322 19.166 -1.342 1.00 41.47 235 PRO A O 1
ATOM 1859 N N . LYS A 1 236 ? -39.984 20.784 -0.477 1.00 40.09 236 LYS A N 1
ATOM 1860 C CA . LYS A 1 236 ? -40.964 21.236 0.505 1.00 40.09 236 LYS A CA 1
ATOM 1861 C C . LYS A 1 236 ? -42.199 21.530 -0.325 1.00 40.09 236 LYS A C 1
ATOM 1863 O O . LYS A 1 236 ? -42.101 22.312 -1.271 1.00 40.09 236 LYS A O 1
ATOM 1868 N N . LYS A 1 237 ? -43.316 20.850 -0.041 1.00 43.22 237 LYS A N 1
ATOM 1869 C CA . LYS A 1 237 ? -44.609 21.208 -0.622 1.00 43.22 237 LYS A CA 1
ATOM 1870 C C . LYS A 1 237 ? -44.858 22.638 -0.168 1.00 43.22 237 LYS A C 1
ATOM 1872 O O . LYS A 1 237 ? -45.324 22.870 0.943 1.00 43.22 237 LYS A O 1
ATOM 1877 N N . GLY A 1 238 ? -44.406 23.581 -0.986 1.00 38.34 238 GLY A N 1
ATOM 1878 C CA . GLY A 1 238 ? -44.630 24.991 -0.800 1.00 38.34 238 GLY A CA 1
ATOM 1879 C C . GLY A 1 238 ? -46.130 25.159 -0.802 1.00 38.34 238 GLY A C 1
ATOM 1880 O O . GLY A 1 238 ? -46.801 24.825 -1.777 1.00 38.34 238 GLY A O 1
ATOM 1881 N N . LEU A 1 239 ? -46.642 25.600 0.337 1.00 45.41 239 LEU A N 1
ATOM 1882 C CA . LEU A 1 239 ? -47.975 26.142 0.448 1.00 45.41 239 LEU A CA 1
ATOM 1883 C C . LEU A 1 239 ? -48.048 27.280 -0.578 1.00 45.41 239 LEU A C 1
ATOM 1885 O O . LEU A 1 239 ? -47.359 28.288 -0.432 1.00 45.41 239 LEU A O 1
ATOM 1889 N N . LEU A 1 240 ? -48.792 27.062 -1.662 1.00 41.66 240 LEU A N 1
ATOM 1890 C CA . LEU A 1 240 ? -49.056 28.080 -2.672 1.00 41.66 240 LEU A CA 1
ATOM 1891 C C . LEU A 1 240 ? -49.641 29.309 -1.959 1.00 41.66 240 LEU A C 1
ATOM 1893 O O . LEU A 1 240 ? -50.689 29.172 -1.321 1.00 41.66 240 LEU A O 1
ATOM 1897 N N . PRO A 1 241 ? -49.033 30.505 -2.052 1.00 36.28 241 PRO A N 1
ATOM 1898 C CA . PRO A 1 241 ? -49.762 31.709 -1.723 1.00 36.28 241 PRO A CA 1
ATOM 1899 C C . PRO A 1 241 ? -50.792 31.917 -2.835 1.00 36.28 241 PRO A C 1
ATOM 1901 O O . PRO A 1 241 ? -50.463 32.070 -4.011 1.00 36.28 241 PRO A O 1
ATOM 1904 N N . ALA A 1 242 ? -52.065 31.861 -2.460 1.00 42.06 242 ALA A N 1
ATOM 1905 C CA . ALA A 1 242 ? -53.159 32.244 -3.328 1.00 42.06 242 ALA A CA 1
ATOM 1906 C C . ALA A 1 242 ? -53.057 33.746 -3.634 1.00 42.06 242 ALA A C 1
ATOM 1908 O O . ALA A 1 242 ? -53.332 34.556 -2.757 1.00 42.06 242 ALA A O 1
ATOM 1909 N N . ALA A 1 243 ? -52.662 34.101 -4.858 1.00 36.69 243 ALA A N 1
ATOM 1910 C CA . ALA A 1 243 ? -53.135 35.280 -5.592 1.00 36.69 243 ALA A CA 1
ATOM 1911 C C . ALA A 1 243 ? -52.434 35.382 -6.958 1.00 36.69 243 ALA A C 1
ATOM 1913 O O . ALA A 1 243 ? -51.212 35.468 -7.023 1.00 36.69 243 ALA A O 1
ATOM 1914 N N . GLY A 1 244 ? -53.230 35.455 -8.032 1.00 31.75 244 GLY A N 1
ATOM 1915 C CA . GLY A 1 244 ? -52.826 36.102 -9.285 1.00 31.75 244 GLY A CA 1
ATOM 1916 C C . GLY A 1 244 ? -52.797 35.234 -10.548 1.00 31.75 244 GLY A C 1
ATOM 1917 O O . GLY A 1 244 ? -51.728 34.942 -11.069 1.00 31.75 244 GLY A O 1
ATOM 1918 N N . LEU A 1 245 ? -53.966 34.943 -11.137 1.00 35.19 245 LEU A N 1
ATOM 1919 C CA . LEU A 1 245 ? -54.104 35.141 -12.593 1.00 35.19 245 LEU A CA 1
ATOM 1920 C C . LEU A 1 245 ? -53.766 36.627 -12.858 1.00 35.19 245 LEU A C 1
ATOM 1922 O O . LEU A 1 245 ? -54.306 37.439 -12.103 1.00 35.19 245 LEU A O 1
ATOM 1926 N N . PRO A 1 246 ? -52.949 37.031 -13.858 1.00 41.03 246 PRO A N 1
ATOM 1927 C CA . PRO A 1 246 ? -52.896 36.469 -15.214 1.00 41.03 246 PRO A CA 1
ATOM 1928 C C . PRO A 1 246 ? -51.478 36.376 -15.839 1.00 41.03 246 PRO A C 1
ATOM 1930 O O . PRO A 1 246 ? -50.696 37.310 -15.747 1.00 41.03 246 PRO A O 1
ATOM 1933 N N . LEU A 1 247 ? -51.172 35.304 -16.579 1.00 33.97 247 LEU A N 1
ATOM 1934 C CA . LEU A 1 247 ? -50.446 35.372 -17.866 1.00 33.97 247 LEU A CA 1
ATOM 1935 C C . LEU A 1 247 ? -50.510 33.993 -18.548 1.00 33.97 247 LEU A C 1
ATOM 1937 O O . LEU A 1 247 ? -49.550 33.234 -18.640 1.00 33.97 247 LEU A O 1
ATOM 1941 N N . LEU A 1 248 ? -51.708 33.649 -19.011 1.00 36.22 248 LEU A N 1
ATOM 1942 C CA . LEU A 1 248 ? -51.865 32.721 -20.120 1.00 36.22 248 LEU A CA 1
ATOM 1943 C C . LEU A 1 248 ? -51.556 33.544 -21.378 1.00 36.22 248 LEU A C 1
ATOM 1945 O O . LEU A 1 248 ? -52.349 34.431 -21.671 1.00 36.22 248 LEU A O 1
ATOM 1949 N N . LEU A 1 249 ? -50.401 33.321 -22.022 1.00 38.22 249 LEU A N 1
ATOM 1950 C CA . LEU A 1 249 ? -50.045 33.644 -23.425 1.00 38.22 249 LEU A CA 1
ATOM 1951 C C . LEU A 1 249 ? -48.534 33.917 -23.559 1.00 38.22 249 LEU A C 1
ATOM 1953 O O . LEU A 1 249 ? -48.141 35.072 -23.662 1.00 38.22 249 LEU A O 1
ATOM 1957 N N . LEU A 1 250 ? -47.691 32.873 -23.590 1.00 35.69 250 LEU A N 1
ATOM 1958 C CA . LEU A 1 250 ? -46.475 32.865 -24.429 1.00 35.69 250 LEU A CA 1
ATOM 1959 C C . LEU A 1 250 ? -45.798 31.478 -24.493 1.00 35.69 250 LEU A C 1
ATOM 1961 O O . LEU A 1 250 ? -44.639 31.335 -24.129 1.00 35.69 250 LEU A O 1
ATOM 1965 N N . ALA A 1 251 ? -46.498 30.429 -24.939 1.00 35.59 251 ALA A N 1
ATOM 1966 C CA . ALA A 1 251 ? -45.826 29.171 -25.312 1.00 35.59 251 ALA A CA 1
ATOM 1967 C C . ALA A 1 251 ? -46.664 28.266 -26.236 1.00 35.59 251 ALA A C 1
ATOM 1969 O O . ALA A 1 251 ? -46.684 27.056 -26.060 1.00 35.59 251 ALA A O 1
ATOM 1970 N N . THR A 1 252 ? -47.360 28.826 -27.228 1.00 40.00 252 THR A N 1
ATOM 1971 C CA . THR A 1 252 ? -47.925 28.046 -28.350 1.00 40.00 252 THR A CA 1
ATOM 1972 C C . THR A 1 252 ? -47.977 28.887 -29.626 1.00 40.00 252 THR A C 1
ATOM 1974 O O . THR A 1 252 ? -49.040 29.146 -30.173 1.00 40.00 252 THR A O 1
ATOM 1977 N N . ALA A 1 253 ? -46.822 29.342 -30.114 1.00 40.09 253 ALA A N 1
ATOM 1978 C CA . ALA A 1 253 ? -46.686 29.810 -31.495 1.00 40.09 253 ALA A CA 1
ATOM 1979 C C . ALA A 1 253 ? -45.206 29.920 -31.873 1.00 40.09 253 ALA A C 1
ATOM 1981 O O . ALA A 1 253 ? -44.663 31.012 -31.879 1.00 40.09 253 ALA A O 1
ATOM 1982 N N . LEU A 1 254 ? -44.553 28.785 -32.139 1.00 35.94 254 LEU A N 1
ATOM 1983 C CA . LEU A 1 254 ? -43.374 28.668 -33.017 1.00 35.94 254 LEU A CA 1
ATOM 1984 C C . LEU A 1 254 ? -43.118 27.177 -33.320 1.00 35.94 254 LEU A C 1
ATOM 1986 O O . LEU A 1 254 ? -42.037 26.640 -33.129 1.00 35.94 254 LEU A O 1
ATOM 1990 N N . ALA A 1 255 ? -44.169 26.483 -33.758 1.00 39.31 255 ALA A N 1
ATOM 1991 C CA . ALA A 1 255 ? -44.080 25.146 -34.354 1.00 39.31 255 ALA A CA 1
ATOM 1992 C C . ALA A 1 255 ? -45.227 24.925 -35.360 1.00 39.31 255 ALA A C 1
ATOM 1994 O O . ALA A 1 255 ? -45.835 23.863 -35.407 1.00 39.31 255 ALA A O 1
ATOM 1995 N N . ALA A 1 256 ? -45.573 25.968 -36.125 1.00 42.53 256 ALA A N 1
ATOM 1996 C CA . ALA A 1 256 ? -46.583 25.902 -37.187 1.00 42.53 256 ALA A CA 1
ATOM 1997 C C . ALA A 1 256 ? -46.355 26.960 -38.287 1.00 42.53 256 ALA A C 1
ATOM 1999 O O . ALA A 1 256 ? -47.301 27.533 -38.812 1.00 42.53 256 ALA A O 1
ATOM 2000 N N . VAL A 1 257 ? -45.092 27.231 -38.633 1.00 43.91 257 VAL A N 1
ATOM 2001 C CA . VAL A 1 257 ? -44.713 27.933 -39.874 1.00 43.91 257 VAL A CA 1
ATOM 2002 C C . VAL A 1 257 ? -43.479 27.237 -40.440 1.00 43.91 257 VAL A C 1
ATOM 2004 O O . VAL A 1 257 ? -42.394 27.789 -40.426 1.00 43.91 257 VAL A O 1
ATOM 2007 N N . TYR A 1 258 ? -43.620 25.972 -40.833 1.00 36.72 258 TYR A N 1
ATOM 2008 C CA . TYR A 1 258 ? -42.708 25.297 -41.772 1.00 36.72 258 TYR A CA 1
ATOM 2009 C C . TYR A 1 258 ? -43.386 24.040 -42.345 1.00 36.72 258 TYR A C 1
ATOM 2011 O O . TYR A 1 258 ? -42.827 22.952 -42.391 1.00 36.72 258 TYR A O 1
ATOM 2019 N N . SER A 1 259 ? -44.638 24.171 -42.787 1.00 34.41 259 SER A N 1
ATOM 2020 C CA . SER A 1 259 ? -45.215 23.224 -43.743 1.00 34.41 259 SER A CA 1
ATOM 2021 C C . SER A 1 259 ? -46.272 23.929 -44.583 1.00 34.41 259 SER A C 1
ATOM 2023 O O . SER A 1 259 ? -47.203 24.501 -44.026 1.00 34.41 259 SER A O 1
ATOM 2025 N N . HIS A 1 260 ? -46.117 23.827 -45.903 1.00 33.19 260 HIS A N 1
ATOM 2026 C CA . HIS A 1 260 ? -46.966 24.359 -46.976 1.00 33.19 260 HIS A CA 1
ATOM 2027 C C . HIS A 1 260 ? -46.800 25.841 -47.334 1.00 33.19 260 HIS A C 1
ATOM 2029 O O . HIS A 1 260 ? -47.542 26.690 -46.867 1.00 33.19 260 HIS A O 1
ATOM 2035 N N . SER A 1 261 ? -45.925 26.124 -48.305 1.00 32.31 261 SER A N 1
ATOM 2036 C CA . SER A 1 261 ? -46.354 26.195 -49.715 1.00 32.31 261 SER A CA 1
ATOM 2037 C C . SER A 1 261 ? -45.206 26.650 -50.626 1.00 32.31 261 SER A C 1
ATOM 2039 O O . SER A 1 261 ? -44.808 27.809 -50.588 1.00 32.31 261 SER A O 1
ATOM 2041 N N . ASN A 1 262 ? -44.718 25.756 -51.487 1.00 29.38 262 ASN A N 1
ATOM 2042 C CA . ASN A 1 262 ? -44.611 26.070 -52.912 1.00 29.38 262 ASN A CA 1
ATOM 2043 C C . ASN A 1 262 ? -44.464 24.780 -53.726 1.00 29.38 262 ASN A C 1
ATOM 2045 O O . ASN A 1 262 ? -43.468 24.067 -53.644 1.00 29.38 262 ASN A O 1
ATOM 2049 N N . GLN A 1 263 ? -45.519 24.483 -54.483 1.00 34.47 263 GLN A N 1
ATOM 2050 C CA . GLN A 1 263 ? -45.529 23.524 -55.578 1.00 34.47 263 GLN A CA 1
ATOM 2051 C C . GLN A 1 263 ? -45.167 24.225 -56.894 1.00 34.47 263 GLN A C 1
ATOM 2053 O O . GLN A 1 263 ? -45.581 25.357 -57.132 1.00 34.47 263 GLN A O 1
ATOM 2058 N N . SER A 1 264 ? -44.564 23.427 -57.783 1.00 31.61 264 SER A N 1
ATOM 2059 C CA . SER A 1 264 ? -44.417 23.593 -59.241 1.00 31.61 264 SER A CA 1
ATOM 2060 C C . SER A 1 264 ? -43.347 24.602 -59.697 1.00 31.61 264 SER A C 1
ATOM 2062 O O . SER A 1 264 ? -43.291 25.724 -59.220 1.00 31.61 264 SER A O 1
ATOM 2064 N N . SER A 1 265 ? -42.427 24.258 -60.604 1.00 30.73 265 SER A N 1
ATOM 2065 C CA . SER A 1 265 ? -42.644 23.559 -61.881 1.00 30.73 265 SER A CA 1
ATOM 2066 C C . SER A 1 265 ? -41.346 22.990 -62.505 1.00 30.73 265 SER A C 1
ATOM 2068 O O . SER A 1 265 ? -40.292 23.585 -62.336 1.00 30.73 265 SER A O 1
ATOM 2070 N N . SER A 1 266 ? -41.490 21.872 -63.255 1.00 31.19 266 SER A N 1
ATOM 2071 C CA . SER A 1 266 ? -40.743 21.406 -64.465 1.00 31.19 266 SER A CA 1
ATOM 2072 C C . SER A 1 266 ? -39.197 21.363 -64.452 1.00 31.19 266 SER A C 1
ATOM 2074 O O . SER A 1 266 ? -38.556 22.310 -64.044 1.00 31.19 266 SER A O 1
ATOM 2076 N N . SER A 1 267 ? -38.465 20.388 -65.001 1.00 30.64 267 SER A N 1
ATOM 2077 C CA . SER A 1 267 ? -38.727 19.244 -65.889 1.00 30.64 267 SER A CA 1
ATOM 2078 C C . SER A 1 267 ? -37.414 18.451 -66.070 1.00 30.64 267 SER A C 1
ATOM 2080 O O . SER A 1 267 ? -36.356 19.057 -65.976 1.00 30.64 267 SER A O 1
ATOM 2082 N N . ALA A 1 268 ? -37.533 17.161 -66.429 1.00 31.16 268 ALA A N 1
ATOM 2083 C CA . ALA A 1 268 ? -36.582 16.323 -67.192 1.00 31.16 268 ALA A CA 1
ATOM 2084 C C . ALA A 1 268 ? -35.144 16.122 -66.637 1.00 31.16 268 ALA A C 1
ATOM 2086 O O . ALA A 1 268 ? -34.435 17.063 -66.343 1.00 31.16 268 ALA A O 1
ATOM 2087 N N . GLY A 1 269 ? -34.567 14.923 -66.546 1.00 29.33 269 GLY A N 1
ATOM 2088 C CA . GLY A 1 269 ? -34.969 13.590 -66.966 1.00 29.33 269 GLY A CA 1
ATOM 2089 C C . GLY A 1 269 ? -33.781 12.612 -66.872 1.00 29.33 269 GLY A C 1
ATOM 2090 O O . GLY A 1 269 ? -32.638 13.025 -66.745 1.00 29.33 269 GLY A O 1
ATOM 2091 N N . ARG A 1 270 ? -34.113 11.324 -67.034 1.00 31.14 270 ARG A N 1
ATOM 2092 C CA . ARG A 1 270 ? -33.295 10.189 -67.517 1.00 31.14 270 ARG A CA 1
ATOM 2093 C C . ARG A 1 270 ? -32.182 9.577 -66.639 1.00 31.14 270 ARG A C 1
ATOM 2095 O O . ARG A 1 270 ? -31.120 10.143 -66.451 1.00 31.14 270 ARG A O 1
ATOM 2102 N N . TYR A 1 271 ? -32.460 8.319 -66.258 1.00 30.05 271 TYR A N 1
ATOM 2103 C CA . TYR A 1 271 ? -31.690 7.083 -66.510 1.00 30.05 271 TYR A CA 1
ATOM 2104 C C . TYR A 1 271 ? -30.145 7.119 -66.470 1.00 30.05 271 TYR A C 1
ATOM 2106 O O . TYR A 1 271 ? -29.540 7.726 -67.343 1.00 30.05 271 TYR A O 1
ATOM 2114 N N . HIS A 1 272 ? -29.505 6.294 -65.624 1.00 32.19 272 HIS A N 1
ATOM 2115 C CA . HIS A 1 272 ? -29.038 4.925 -65.954 1.00 32.19 272 HIS A CA 1
ATOM 2116 C C . HIS A 1 272 ? -28.002 4.373 -64.940 1.00 32.19 272 HIS A C 1
ATOM 2118 O O . HIS A 1 272 ? -27.118 5.083 -64.487 1.00 32.19 272 HIS A O 1
ATOM 2124 N N . HIS A 1 273 ? -28.111 3.058 -64.704 1.00 30.86 273 HIS A N 1
ATOM 2125 C CA . HIS A 1 273 ? -27.045 2.049 -64.548 1.00 30.86 273 HIS A CA 1
ATOM 2126 C C . HIS A 1 273 ? -26.010 2.065 -63.392 1.00 30.86 273 HIS A C 1
ATOM 2128 O O . HIS A 1 273 ? -25.048 2.819 -63.370 1.00 30.86 273 HIS A O 1
ATOM 2134 N N . CYS A 1 274 ? -26.146 1.036 -62.538 1.00 31.84 274 CYS A N 1
ATOM 2135 C CA . CYS A 1 274 ? -25.077 0.153 -62.008 1.00 31.84 274 CYS A CA 1
ATOM 2136 C C . CYS A 1 274 ? -24.241 -0.475 -63.169 1.00 31.84 274 CYS A C 1
ATOM 2138 O O . CYS A 1 274 ? -24.821 -0.522 -64.259 1.00 31.84 274 CYS A O 1
ATOM 2140 N N . PRO A 1 275 ? -23.031 -1.091 -63.011 1.00 49.75 275 PRO A N 1
ATOM 2141 C CA . PRO A 1 275 ? -22.533 -1.776 -61.800 1.00 49.75 275 PRO A CA 1
ATOM 2142 C C . PRO A 1 275 ? -20.983 -1.868 -61.572 1.00 49.75 275 PRO A C 1
ATOM 2144 O O . PRO A 1 275 ? -20.177 -1.419 -62.375 1.00 49.75 275 PRO A O 1
ATOM 2147 N N . SER A 1 276 ? -20.624 -2.489 -60.433 1.00 37.34 276 SER A N 1
ATOM 2148 C CA . SER A 1 276 ? -19.523 -3.443 -60.111 1.00 37.34 276 SER A CA 1
ATOM 2149 C C . SER A 1 276 ? -18.161 -3.476 -60.838 1.00 37.34 276 SER A C 1
ATOM 2151 O O . SER A 1 276 ? -18.128 -3.484 -62.061 1.00 37.34 276 SER A O 1
ATOM 2153 N N . SER A 1 277 ? -17.116 -3.800 -60.043 1.00 34.59 277 SER A N 1
ATOM 2154 C CA . SER A 1 277 ? -15.896 -4.636 -60.288 1.00 34.59 277 SER A CA 1
ATOM 2155 C C . SER A 1 277 ? -14.623 -3.887 -59.834 1.00 34.59 277 SER A C 1
ATOM 2157 O O . SER A 1 277 ? -14.577 -2.678 -60.002 1.00 34.59 277 SER A O 1
ATOM 2159 N N . SER A 1 278 ? -13.552 -4.446 -59.257 1.00 33.31 278 SER A N 1
ATOM 2160 C CA . SER A 1 278 ? -13.033 -5.820 -59.158 1.00 33.31 278 SER A CA 1
ATOM 2161 C C . SER A 1 278 ? -11.775 -5.823 -58.259 1.00 33.31 278 SER A C 1
ATOM 2163 O O . SER A 1 278 ? -11.180 -4.781 -58.003 1.00 33.31 278 SER A O 1
ATOM 2165 N N . CYS A 1 279 ? -11.392 -7.024 -57.817 1.00 30.22 279 CYS A N 1
ATOM 2166 C CA . CYS A 1 279 ? -10.174 -7.430 -57.109 1.00 30.22 279 CYS A CA 1
ATOM 2167 C C . CYS A 1 279 ? -8.847 -6.843 -57.632 1.00 30.22 279 CYS A C 1
ATOM 2169 O O . CYS A 1 279 ? -8.715 -6.648 -58.834 1.00 30.22 279 CYS A O 1
ATOM 2171 N N . HIS A 1 280 ? -7.821 -6.773 -56.767 1.00 32.41 280 HIS A N 1
ATOM 2172 C CA . HIS A 1 280 ? -6.491 -7.330 -57.071 1.00 32.41 280 HIS A CA 1
ATOM 2173 C C . HIS A 1 280 ? -5.618 -7.546 -55.816 1.00 32.41 280 HIS A C 1
ATOM 2175 O O . HIS A 1 280 ? -5.424 -6.652 -54.999 1.00 32.41 280 HIS A O 1
ATOM 2181 N N . HIS A 1 281 ? -5.094 -8.772 -55.710 1.00 32.28 281 HIS A N 1
ATOM 2182 C CA . HIS A 1 281 ? -3.920 -9.179 -54.934 1.00 32.28 281 HIS A CA 1
ATOM 2183 C C . HIS A 1 281 ? -2.645 -8.477 -55.413 1.00 32.28 281 HIS A C 1
ATOM 2185 O O . HIS A 1 281 ? -2.475 -8.361 -56.625 1.00 32.28 281 HIS A O 1
ATOM 2191 N N . SER A 1 282 ? -1.701 -8.237 -54.492 1.00 33.72 282 SER A N 1
ATOM 2192 C CA . SER A 1 282 ? -0.284 -8.618 -54.675 1.00 33.72 282 SER A CA 1
ATOM 2193 C C . SER A 1 282 ? 0.573 -8.312 -53.436 1.00 33.72 282 SER A C 1
ATOM 2195 O O . SER A 1 282 ? 0.777 -7.154 -53.085 1.00 33.72 282 SER A O 1
ATOM 2197 N N . THR A 1 283 ? 1.104 -9.367 -52.814 1.00 37.53 283 THR A N 1
ATOM 2198 C CA . THR A 1 283 ? 2.385 -9.388 -52.084 1.00 37.53 283 THR A CA 1
ATOM 2199 C C . THR A 1 283 ? 3.549 -9.471 -53.081 1.00 37.53 283 THR A C 1
ATOM 2201 O O . THR A 1 283 ? 3.359 -9.929 -54.211 1.00 37.53 283 THR A O 1
ATOM 2204 N N . PRO A 1 284 ? 4.752 -9.023 -52.687 1.00 44.66 284 PRO A N 1
ATOM 2205 C CA . PRO A 1 284 ? 5.925 -9.919 -52.709 1.00 44.66 284 PRO A CA 1
ATOM 2206 C C . PRO A 1 284 ? 6.844 -9.655 -51.484 1.00 44.66 284 PRO A C 1
ATOM 2208 O O . PRO A 1 284 ? 6.963 -8.530 -51.019 1.00 44.66 284 PRO A O 1
ATOM 2211 N N . SER A 1 285 ? 7.302 -10.669 -50.745 1.00 33.47 285 SER A N 1
ATOM 2212 C CA . SER A 1 285 ? 8.474 -11.544 -50.957 1.00 33.47 285 SER A CA 1
ATOM 2213 C C . SER A 1 285 ? 9.650 -11.196 -50.030 1.00 33.47 285 SER A C 1
ATOM 2215 O O . SER A 1 285 ? 10.075 -10.053 -49.921 1.00 33.47 285 SER A O 1
ATOM 2217 N N . SER A 1 286 ? 10.159 -12.255 -49.413 1.00 34.94 286 SER A N 1
ATOM 2218 C CA . SER A 1 286 ? 11.295 -12.442 -48.506 1.00 34.94 286 SER A CA 1
ATOM 2219 C C . SER A 1 286 ? 12.691 -12.083 -49.035 1.00 34.94 286 SER A C 1
ATOM 2221 O O . SER A 1 286 ? 12.973 -12.377 -50.192 1.00 34.94 286 SER A O 1
ATOM 2223 N N . SER A 1 287 ? 13.575 -11.635 -48.128 1.00 33.41 287 SER A N 1
ATOM 2224 C CA . SER A 1 287 ? 15.034 -11.913 -47.983 1.00 33.41 287 SER A CA 1
ATOM 2225 C C . SER A 1 287 ? 15.608 -10.808 -47.062 1.00 33.41 287 SER A C 1
ATOM 2227 O O . SER A 1 287 ? 15.182 -9.671 -47.203 1.00 33.41 287 SER A O 1
ATOM 2229 N N . THR A 1 288 ? 16.523 -10.965 -46.103 1.00 36.62 288 THR A N 1
ATOM 2230 C CA . THR A 1 288 ? 17.674 -11.867 -45.969 1.00 36.62 288 THR A CA 1
ATOM 2231 C C . THR A 1 288 ? 18.188 -11.765 -44.523 1.00 36.62 288 THR A C 1
ATOM 2233 O O . THR A 1 288 ? 18.174 -10.683 -43.942 1.00 36.62 288 THR A O 1
ATOM 2236 N N . LEU A 1 289 ? 18.667 -12.882 -43.975 1.00 36.28 289 LEU A N 1
ATOM 2237 C CA . LEU A 1 289 ? 19.493 -12.964 -42.768 1.00 36.28 289 LEU A CA 1
ATOM 2238 C C . LEU A 1 289 ? 20.868 -12.325 -43.017 1.00 36.28 289 LEU A C 1
ATOM 2240 O O . LEU A 1 289 ? 21.472 -12.604 -44.052 1.00 36.28 289 LEU A O 1
ATOM 2244 N N . ILE A 1 290 ? 21.383 -11.552 -42.057 1.00 40.19 290 ILE A N 1
ATOM 2245 C CA . ILE A 1 290 ? 22.822 -11.301 -41.892 1.00 40.19 290 ILE A CA 1
ATOM 2246 C C . ILE A 1 290 ? 23.148 -11.410 -40.400 1.00 40.19 290 ILE A C 1
ATOM 2248 O O . ILE A 1 290 ? 22.691 -10.609 -39.588 1.00 40.19 290 ILE A O 1
ATOM 2252 N N . GLU A 1 291 ? 23.931 -12.435 -40.071 1.00 34.78 291 GLU A N 1
ATOM 2253 C CA . GLU A 1 291 ? 24.722 -12.544 -38.848 1.00 34.78 291 GLU A CA 1
ATOM 2254 C C . GLU A 1 291 ? 25.844 -11.497 -38.864 1.00 34.78 291 GLU A C 1
ATOM 2256 O O . GLU A 1 291 ? 26.526 -11.323 -39.876 1.00 34.78 291 GLU A O 1
ATOM 2261 N N . SER A 1 292 ? 26.114 -10.870 -37.721 1.00 40.69 292 SER A N 1
ATOM 2262 C CA . SER A 1 292 ? 27.426 -10.284 -37.449 1.00 40.69 292 SER A CA 1
ATOM 2263 C C . SER A 1 292 ? 27.818 -10.542 -35.999 1.00 40.69 292 SER A C 1
ATOM 2265 O O . SER A 1 292 ? 27.397 -9.843 -35.080 1.00 40.69 292 SER A O 1
ATOM 2267 N N . SER A 1 293 ? 28.638 -11.569 -35.815 1.00 40.56 293 SER A N 1
ATOM 2268 C CA . SER A 1 293 ? 29.533 -11.740 -34.678 1.00 40.56 293 SER A CA 1
ATOM 2269 C C . SER A 1 293 ? 30.831 -10.967 -34.926 1.00 40.56 293 SER A C 1
ATOM 2271 O O . SER A 1 293 ? 31.428 -11.175 -35.981 1.00 40.56 293 SER A O 1
ATOM 2273 N N . SER A 1 294 ? 31.306 -10.181 -33.957 1.00 43.44 294 SER A N 1
ATOM 2274 C CA . SER A 1 294 ? 32.700 -10.221 -33.473 1.00 43.44 294 SER A CA 1
ATOM 2275 C C . SER A 1 294 ? 33.013 -9.079 -32.501 1.00 43.44 294 SER A C 1
ATOM 2277 O O . SER A 1 294 ? 32.708 -7.929 -32.811 1.00 43.44 294 SER A O 1
ATOM 2279 N N . SER A 1 295 ? 33.748 -9.468 -31.447 1.00 44.12 295 SER A N 1
ATOM 2280 C CA . SER A 1 295 ? 34.654 -8.709 -30.558 1.00 44.12 295 SER A CA 1
ATOM 2281 C C . SER A 1 295 ? 34.071 -7.655 -29.628 1.00 44.12 295 SER A C 1
ATOM 2283 O O . SER A 1 295 ? 33.657 -6.593 -30.131 1.00 44.12 295 SER A O 1
#

Radius of gyration: 30.89 Å; chains: 1; bounding box: 89×63×89 Å

Sequence (295 aa):
EPSARRTPWMFAPGNHEEEALWGFAAYEARFSRPDGGSGSPFWYSFHHGPVTFISISSEHEYTDGSPQLEWLDEELALANASREAHPWVIVLGHKPMYSSNSYHGSEVALRDAVEYLLVNHSVDLAIWGHDHSYERTYPVIAEEVFDIGDQNGTMFASPTAPVHLVVGTAGQTPYDDFDDPQPGWSAHREASFGIALLDVDRYSLKMQFQLADGSIGDEFTLNREIPLIPTKPAPKKGLLPAAGLPLLLLATALAAVYSHSNQSSSSAGRYHHCPSSSCHHSTPSSSTLIESSSS

Foldseek 3Di:
DVDVVPDPDADADDPVCQDPVQGNVVVQVPDDDDPQVLPDSHWHWDDDFLEIETEHEPVDDLAPPDSRVVVLLVVLQVRLVCCVGRVAYEYEYAAACADQFPPRGHPVVCLVRPQVSCLVSQHAEYEYENAQWWWKFAQDHPLDHQDCAPPLSAEAESGSGYMYIYQNQADPQHRAHGDPPDRPGTSDIDRFHFDWDWDDDSFKTKIFTAGPVRDTPDIHMYGYDDPPPPPPPDPPPPPDDDDDDDDDDDDPPDPPPDDDDDDDDDDDDDDDDDDDDDDDDDDDDDDDDDDDDDD

pLDDT: mean 81.93, std 25.41, range [29.33, 98.81]

Secondary structure (DSSP, 8-state):
-TTTTTS-------TTTSBTTTBTHHHHHH------S---TT-EEEEETTEEEEE--TTS--STT-HHHHHHHHHHHHHHHTTTT--EEEEE-SS-SS--BSSS---HHHHHHHHHHHHHTT--EEEE-SSSSEEEE-SEETTEES---STTS-EEES-SS-EEEEE--SSSPPP--B-SSPPTTEEEEE---EEEEEEE-SSEEEEEEEETTS-EEEEEEEE--------------------------SSSSSSSSSS------------------------------------